Protein AF-X0PBY5-F1 (afdb_monomer_lite)

pLDDT: mean 85.37, std 14.76, range [33.47, 96.25]

Sequence (225 aa):
MKQALDDKRKEIRKKYAEPYQRFAAQIKDLEMTLDSSINPIDAGLKELEDQQRQLRLKHVQSLIAEMAPNYHVEPGEVEIDPTWLNKTTTKKKVTEGIADVMGYIKKQHDDLKTGISTITKYAQAYHIDPAGWIDQLKQGQDVNYLLQAIDNQVKLNKQKQQTLEAQAAEAQTHQIQQKDKTIDTNTGEVVSHSVSLKITATIPQMKLLRAFMDSNQIRYQRVGA

InterPro domains:
  IPR009785 Lactobacillus prophage Lj928, Orf309 [PF07083] (1-157)

Organism: NCBI:txid1423743

Foldseek 3Di:
DVVVVVVVVVVVVCVVCVVVVVVVVVVVVVVVVVCVVVVVVVVVVVVVLVVLLVVLVVVLLVLLVVCCVVLVHDSVQQDDDSVSSDPPDDPVNSNVVSVVSSNVVSVVVVVLVVLLVLQVVLCVVLVHDSPVLNVVVVVVDDSVVSSVVSVVVSVVVVVVVVVVVVVVVVVVVVDDDDPDDDDDDPDPDDPDDDDDDDDDDDPVVVVVVVVVCVVVVNDDDDDDD

Structure (mmCIF, N/CA/C/O backbone):
data_AF-X0PBY5-F1
#
_entry.id   AF-X0PBY5-F1
#
loop_
_atom_site.group_PDB
_atom_site.id
_atom_site.type_symbol
_atom_site.label_atom_id
_atom_site.label_alt_id
_atom_site.label_comp_id
_atom_site.label_asym_id
_atom_site.label_entity_id
_atom_site.label_seq_id
_atom_site.pdbx_PDB_ins_code
_atom_site.Cartn_x
_atom_site.Cartn_y
_atom_site.Cartn_z
_atom_site.occupancy
_atom_site.B_iso_or_equiv
_atom_site.auth_seq_id
_atom_site.auth_comp_id
_atom_site.auth_asym_id
_atom_site.auth_atom_id
_atom_site.pdbx_PDB_model_num
ATOM 1 N N . MET A 1 1 ? -0.666 16.399 -86.786 1.00 68.44 1 MET A N 1
ATOM 2 C CA . MET A 1 1 ? 0.480 17.264 -86.405 1.00 68.44 1 MET A CA 1
ATOM 3 C C . MET A 1 1 ? 0.516 17.592 -84.909 1.00 68.44 1 MET A C 1
ATOM 5 O O . MET A 1 1 ? 1.529 17.310 -84.288 1.00 68.44 1 MET A O 1
ATOM 9 N N . LYS A 1 2 ? -0.567 18.106 -84.295 1.00 78.75 2 LYS A N 1
ATOM 10 C CA . LYS A 1 2 ? -0.609 18.399 -82.841 1.00 78.75 2 LYS A CA 1
ATOM 11 C C . LYS A 1 2 ? -0.347 17.177 -81.944 1.00 78.75 2 LYS A C 1
ATOM 13 O O . LYS A 1 2 ? 0.403 17.288 -80.985 1.00 78.75 2 LYS A O 1
ATOM 18 N N . GLN A 1 3 ? -0.912 16.021 -82.291 1.00 85.06 3 GLN A N 1
ATOM 19 C CA . GLN A 1 3 ? -0.748 14.777 -81.530 1.00 85.06 3 GLN A CA 1
ATOM 20 C C . GLN A 1 3 ? 0.707 14.288 -81.506 1.00 85.06 3 GLN A C 1
ATOM 22 O O . GLN A 1 3 ? 1.259 14.089 -80.437 1.00 85.06 3 GLN A O 1
ATOM 27 N N . ALA A 1 4 ? 1.379 14.249 -82.660 1.00 83.62 4 ALA A N 1
ATOM 28 C CA . ALA A 1 4 ? 2.796 13.884 -82.742 1.00 83.62 4 ALA A CA 1
ATOM 29 C C . ALA A 1 4 ? 3.717 14.824 -81.935 1.00 83.62 4 ALA A C 1
ATOM 31 O O . ALA A 1 4 ? 4.731 14.390 -81.391 1.00 83.62 4 ALA A O 1
ATOM 32 N N . LEU A 1 5 ? 3.367 16.113 -81.840 1.00 80.94 5 LEU A N 1
ATOM 33 C CA . LEU A 1 5 ? 4.106 17.081 -81.025 1.00 80.94 5 LEU A CA 1
ATOM 34 C C . LEU A 1 5 ? 3.888 16.837 -79.521 1.00 80.94 5 LEU A C 1
ATOM 36 O O . LEU A 1 5 ? 4.831 16.928 -78.737 1.00 80.94 5 LEU A O 1
ATOM 40 N N . ASP A 1 6 ? 2.660 16.494 -79.125 1.00 84.69 6 ASP A N 1
ATOM 41 C CA . ASP A 1 6 ? 2.323 16.123 -77.748 1.00 84.69 6 ASP A CA 1
ATOM 42 C C . ASP A 1 6 ? 2.978 14.797 -77.328 1.00 84.69 6 ASP A C 1
ATOM 44 O O . ASP A 1 6 ? 3.523 14.696 -76.228 1.00 84.69 6 ASP A O 1
ATOM 48 N N . ASP A 1 7 ? 3.011 13.807 -78.219 1.00 88.19 7 ASP A N 1
ATOM 49 C CA . ASP A 1 7 ? 3.665 12.519 -77.980 1.00 88.19 7 ASP A CA 1
ATOM 50 C C . ASP A 1 7 ? 5.176 12.696 -77.799 1.00 88.19 7 ASP A C 1
ATOM 52 O O . ASP A 1 7 ? 5.752 12.177 -76.841 1.00 88.19 7 ASP A O 1
ATOM 56 N N . LYS A 1 8 ? 5.812 13.537 -78.625 1.00 85.06 8 LYS A N 1
ATOM 57 C CA . LYS A 1 8 ? 7.234 13.872 -78.475 1.00 85.06 8 LYS A CA 1
ATOM 58 C C . LYS A 1 8 ? 7.512 14.647 -77.184 1.00 85.06 8 LYS A C 1
ATOM 60 O O . LYS A 1 8 ? 8.502 14.374 -76.510 1.00 85.06 8 LYS A O 1
ATOM 65 N N . ARG A 1 9 ? 6.615 15.555 -76.773 1.00 86.88 9 ARG A N 1
ATOM 66 C CA . ARG A 1 9 ? 6.688 16.238 -75.467 1.00 86.88 9 ARG A CA 1
ATOM 67 C C . ARG A 1 9 ? 6.617 15.243 -74.303 1.00 86.88 9 ARG A C 1
ATOM 69 O O . ARG A 1 9 ? 7.396 15.365 -73.358 1.00 86.88 9 ARG A O 1
ATOM 76 N N . LYS A 1 10 ? 5.708 14.263 -74.356 1.00 88.00 10 LYS A N 1
ATOM 77 C CA . LYS A 1 10 ? 5.571 13.210 -73.332 1.00 88.00 10 LYS A CA 1
ATOM 78 C C . LYS A 1 10 ? 6.792 12.300 -73.283 1.00 88.00 10 LYS A C 1
ATOM 80 O O . LYS A 1 10 ? 7.272 12.003 -72.193 1.00 88.00 10 LYS A O 1
ATOM 85 N N . GLU A 1 11 ? 7.311 11.892 -74.438 1.00 88.31 11 GLU A N 1
ATOM 86 C CA . GLU A 1 11 ? 8.512 11.060 -74.538 1.00 88.31 11 GLU A CA 1
ATOM 87 C C . GLU A 1 11 ? 9.727 11.772 -73.931 1.00 88.31 11 GLU A C 1
ATOM 89 O O . GLU A 1 11 ? 10.426 11.206 -73.091 1.00 88.31 11 GLU A O 1
ATOM 94 N N . ILE A 1 12 ? 9.931 13.041 -74.292 1.00 83.44 12 ILE A N 1
ATOM 95 C CA . ILE A 1 12 ? 10.997 13.879 -73.740 1.00 83.44 12 ILE A CA 1
ATOM 96 C C . ILE A 1 12 ? 10.829 14.020 -72.221 1.00 83.44 12 ILE A C 1
ATOM 98 O O . ILE A 1 12 ? 11.772 13.773 -71.472 1.00 83.44 12 ILE A O 1
ATOM 102 N N . ARG A 1 13 ? 9.617 14.329 -71.738 1.00 87.88 13 ARG A N 1
ATOM 103 C CA . ARG A 1 13 ? 9.327 14.415 -70.297 1.00 87.88 13 ARG A CA 1
ATOM 104 C C . ARG A 1 13 ? 9.622 13.104 -69.566 1.00 87.88 13 ARG A C 1
ATOM 106 O O . ARG A 1 13 ? 10.173 13.143 -68.472 1.00 87.88 13 ARG A O 1
ATOM 113 N N . LYS A 1 14 ? 9.277 11.955 -70.154 1.00 88.50 14 LYS A N 1
ATOM 114 C CA . LYS A 1 14 ? 9.551 10.634 -69.576 1.00 88.50 14 LYS A CA 1
ATOM 115 C C . LYS A 1 14 ? 11.055 10.382 -69.468 1.00 88.50 14 LYS A C 1
ATOM 117 O O . LYS A 1 14 ? 11.509 9.987 -68.403 1.00 88.50 14 LYS A O 1
ATOM 122 N N . LYS A 1 15 ? 11.823 10.694 -70.518 1.00 85.62 15 LYS A N 1
ATOM 123 C CA . LYS A 1 15 ? 13.292 10.576 -70.513 1.00 85.62 15 LYS A CA 1
ATOM 124 C C . LYS A 1 15 ? 13.952 11.468 -69.460 1.00 85.62 15 LYS A C 1
ATOM 126 O O . LYS A 1 15 ? 14.922 11.047 -68.848 1.00 85.62 15 LYS A O 1
ATOM 131 N N . TYR A 1 16 ? 13.421 12.667 -69.214 1.00 82.50 16 TYR A N 1
ATOM 132 C CA . TYR A 1 16 ? 13.919 13.539 -68.141 1.00 82.50 16 TYR A CA 1
ATOM 133 C C . TYR A 1 16 ? 13.490 13.089 -66.736 1.00 82.50 16 TYR A C 1
ATOM 135 O O . TYR A 1 16 ? 14.236 13.287 -65.782 1.00 82.50 16 TYR A O 1
ATOM 143 N N . ALA A 1 17 ? 12.307 12.484 -66.589 1.00 89.44 17 ALA A N 1
ATOM 144 C CA . ALA A 1 17 ? 11.808 11.994 -65.302 1.00 89.44 17 ALA A CA 1
ATOM 145 C C . ALA A 1 17 ? 12.426 10.647 -64.886 1.00 89.44 17 ALA A C 1
ATOM 147 O O . ALA A 1 17 ? 12.518 10.356 -63.696 1.00 89.44 17 ALA A O 1
ATOM 148 N N . GLU A 1 18 ? 12.851 9.827 -65.845 1.00 91.81 18 GLU A N 1
ATOM 149 C CA . GLU A 1 18 ? 13.398 8.492 -65.602 1.00 91.81 18 GLU A CA 1
ATOM 150 C C . GLU A 1 18 ? 14.662 8.494 -64.712 1.00 91.81 18 GLU A C 1
ATOM 152 O O . GLU A 1 18 ? 14.688 7.715 -63.758 1.00 91.81 18 GLU A O 1
ATOM 157 N N . PRO A 1 19 ? 15.667 9.375 -64.905 1.00 91.12 19 PRO A N 1
ATOM 158 C CA . PRO A 1 19 ? 16.803 9.489 -63.989 1.00 91.12 19 PRO A CA 1
ATOM 159 C C . PRO A 1 19 ? 16.388 9.811 -62.550 1.00 91.12 19 PRO A C 1
ATOM 161 O O . PRO A 1 19 ? 16.904 9.206 -61.613 1.00 91.12 19 PRO A O 1
ATOM 164 N N . TYR A 1 20 ? 15.418 10.716 -62.373 1.00 91.50 20 TYR A N 1
ATOM 165 C CA . TYR A 1 20 ? 14.886 11.064 -61.054 1.00 91.50 20 TYR A CA 1
ATOM 166 C C . TYR A 1 20 ? 14.180 9.872 -60.401 1.00 91.50 20 TYR A C 1
ATOM 168 O O . TYR A 1 20 ? 14.438 9.566 -59.242 1.00 91.50 20 TYR A O 1
ATOM 176 N N . GLN A 1 21 ? 13.326 9.161 -61.145 1.00 92.94 21 GLN A N 1
ATOM 177 C CA . GLN A 1 21 ? 12.624 7.981 -60.633 1.00 92.94 21 GLN A CA 1
ATOM 178 C C . GLN A 1 21 ? 13.588 6.849 -60.264 1.00 92.94 21 GLN A C 1
ATOM 180 O O . GLN A 1 21 ? 13.397 6.206 -59.236 1.00 92.94 21 GLN A O 1
ATOM 185 N N . ARG A 1 22 ? 14.637 6.626 -61.067 1.00 92.94 22 ARG A N 1
ATOM 186 C CA . ARG A 1 22 ? 15.689 5.646 -60.761 1.00 92.94 22 ARG A CA 1
ATOM 187 C C . ARG A 1 22 ? 16.435 6.010 -59.482 1.00 92.94 22 ARG A C 1
ATOM 189 O O . ARG A 1 22 ? 16.604 5.149 -58.628 1.00 92.94 22 ARG A O 1
ATOM 196 N N . PHE A 1 23 ? 16.826 7.272 -59.329 1.00 92.25 23 PHE A N 1
ATOM 197 C CA . PHE A 1 23 ? 17.483 7.744 -58.113 1.00 92.25 23 PHE A CA 1
ATOM 198 C C . PHE A 1 23 ? 16.569 7.619 -56.886 1.00 92.25 23 PHE A C 1
ATOM 200 O O . PHE A 1 23 ? 16.982 7.074 -55.869 1.00 92.25 23 PHE A O 1
ATOM 207 N N . ALA A 1 24 ? 15.303 8.032 -56.992 1.00 92.38 24 ALA A N 1
ATOM 208 C CA . ALA A 1 24 ? 14.327 7.888 -55.913 1.00 92.38 24 ALA A CA 1
ATOM 209 C C . ALA A 1 24 ? 14.116 6.417 -55.510 1.00 92.38 24 ALA A C 1
ATOM 211 O O . ALA A 1 24 ? 14.023 6.112 -54.324 1.00 92.38 24 ALA A O 1
ATOM 212 N N . ALA A 1 25 ? 14.085 5.497 -56.480 1.00 94.81 25 ALA A N 1
ATOM 213 C CA . ALA A 1 25 ? 14.000 4.065 -56.209 1.00 94.81 25 ALA A CA 1
ATOM 214 C C . ALA A 1 25 ? 15.259 3.530 -55.505 1.00 94.81 25 ALA A C 1
ATOM 216 O O . ALA A 1 25 ? 15.129 2.753 -54.567 1.00 94.81 25 ALA A O 1
ATOM 217 N N . GLN A 1 26 ? 16.454 3.974 -55.911 1.00 93.88 26 GLN A N 1
ATOM 218 C CA . GLN A 1 26 ? 17.712 3.607 -55.251 1.00 93.88 26 GLN A CA 1
ATOM 219 C C . GLN A 1 26 ? 17.776 4.115 -53.808 1.00 93.88 26 GLN A C 1
ATOM 221 O O . GLN A 1 26 ? 18.174 3.368 -52.923 1.00 93.88 26 GLN A O 1
ATOM 226 N N . ILE A 1 27 ? 17.353 5.357 -53.553 1.00 94.81 27 ILE A N 1
ATOM 227 C CA . ILE A 1 27 ? 17.279 5.899 -52.190 1.00 94.81 27 ILE A CA 1
ATOM 228 C C . ILE A 1 27 ? 16.301 5.086 -51.342 1.00 94.81 27 ILE A C 1
ATOM 230 O O . ILE A 1 27 ? 16.655 4.684 -50.241 1.00 94.81 27 ILE A O 1
ATOM 234 N N . LYS A 1 28 ? 15.118 4.763 -51.875 1.00 94.69 28 LYS A N 1
ATOM 235 C CA . LYS A 1 28 ? 14.135 3.942 -51.162 1.00 94.69 28 LYS A CA 1
ATOM 236 C C . LYS A 1 28 ? 14.658 2.537 -50.841 1.00 94.69 28 LYS A C 1
ATOM 238 O O . LYS A 1 28 ? 14.392 2.018 -49.765 1.00 94.69 28 LYS A O 1
ATOM 243 N N . ASP A 1 29 ? 15.387 1.914 -51.761 1.00 94.69 29 ASP A N 1
ATOM 244 C CA . ASP A 1 29 ? 15.998 0.596 -51.541 1.00 94.69 29 ASP A CA 1
ATOM 245 C C . ASP A 1 29 ? 17.089 0.646 -50.455 1.00 94.69 29 ASP A C 1
ATOM 247 O O . ASP A 1 29 ? 17.161 -0.227 -49.586 1.00 94.69 29 ASP A O 1
ATOM 251 N N . LEU A 1 30 ? 17.883 1.723 -50.437 1.00 93.00 30 LEU A N 1
ATOM 252 C CA . LEU A 1 30 ? 18.854 1.987 -49.374 1.00 93.00 30 LEU A CA 1
ATOM 253 C C . LEU A 1 30 ? 18.173 2.228 -48.019 1.00 93.00 30 LEU A C 1
ATOM 255 O O . LEU A 1 30 ? 18.623 1.669 -47.021 1.00 93.00 30 LEU A O 1
ATOM 259 N N . GLU A 1 31 ? 17.081 2.998 -47.976 1.00 93.19 31 GLU A N 1
ATOM 260 C CA . GLU A 1 31 ? 16.261 3.199 -46.770 1.00 93.19 31 GLU A CA 1
ATOM 261 C C . GLU A 1 31 ? 15.708 1.864 -46.254 1.00 93.19 31 GLU A C 1
ATOM 263 O O . GLU A 1 31 ? 15.884 1.536 -45.085 1.00 93.19 31 GLU A O 1
ATOM 268 N N . MET A 1 32 ? 15.134 1.035 -47.132 1.00 94.69 32 MET A N 1
ATOM 269 C CA . MET A 1 32 ? 14.621 -0.288 -46.758 1.00 94.69 32 MET A CA 1
ATOM 270 C C . MET A 1 32 ? 15.721 -1.216 -46.232 1.00 94.69 32 MET A C 1
ATOM 272 O O . MET A 1 32 ? 15.507 -1.958 -45.272 1.00 94.69 32 MET A O 1
ATOM 276 N N . THR A 1 33 ? 16.908 -1.176 -46.840 1.00 93.12 33 THR A N 1
ATOM 277 C CA . THR A 1 33 ? 18.066 -1.949 -46.376 1.00 93.12 33 THR A CA 1
ATOM 278 C C . THR A 1 33 ? 18.510 -1.483 -44.988 1.00 93.12 33 THR A C 1
ATOM 280 O O . THR A 1 33 ? 18.776 -2.313 -44.112 1.00 93.12 33 THR A O 1
ATOM 283 N N . LEU A 1 34 ? 18.533 -0.168 -44.757 1.00 91.19 34 LEU A N 1
ATOM 284 C CA . LEU A 1 34 ? 18.854 0.419 -43.461 1.00 91.19 34 LEU A CA 1
ATOM 285 C C . LEU A 1 34 ? 17.830 0.000 -42.395 1.00 91.19 34 LEU A C 1
ATOM 287 O O . LEU A 1 34 ? 18.219 -0.530 -41.355 1.00 91.19 34 LEU A O 1
ATOM 291 N N . ASP A 1 35 ? 16.537 0.130 -42.686 1.00 92.69 35 ASP A N 1
ATOM 292 C CA . ASP A 1 35 ? 15.448 -0.262 -41.785 1.00 92.69 35 ASP A CA 1
ATOM 293 C C . ASP A 1 35 ? 15.487 -1.758 -41.454 1.00 92.69 35 ASP A C 1
ATOM 295 O O . ASP A 1 35 ? 15.271 -2.156 -40.307 1.00 92.69 35 ASP A O 1
ATOM 299 N N . SER A 1 36 ? 15.808 -2.610 -42.434 1.00 91.19 36 SER A N 1
ATOM 300 C CA . SER A 1 36 ? 15.939 -4.058 -42.215 1.00 91.19 36 SER A CA 1
ATOM 301 C C . SER A 1 36 ? 17.064 -4.421 -41.241 1.00 91.19 36 SER A C 1
ATOM 303 O O . SER A 1 36 ? 17.007 -5.472 -40.605 1.00 91.19 36 SER A O 1
ATOM 305 N N . SER A 1 37 ? 18.059 -3.541 -41.096 1.00 89.19 37 SER A N 1
ATOM 306 C CA . SER A 1 37 ? 19.183 -3.713 -40.175 1.00 89.19 37 SER A CA 1
ATOM 307 C C . SER A 1 37 ? 18.922 -3.056 -38.816 1.00 89.19 37 SER A C 1
ATOM 309 O O . SER A 1 37 ? 19.277 -3.632 -37.792 1.00 89.19 37 SER A O 1
ATOM 311 N N . ILE A 1 38 ? 18.287 -1.878 -38.788 1.00 92.81 38 ILE A N 1
ATOM 312 C CA . ILE A 1 38 ? 17.998 -1.129 -37.553 1.00 92.81 38 ILE A CA 1
ATOM 313 C C . ILE A 1 38 ? 16.883 -1.797 -36.745 1.00 92.81 38 ILE A C 1
ATOM 315 O O . ILE A 1 38 ? 17.050 -2.028 -35.549 1.00 92.81 38 ILE A O 1
ATOM 319 N N . ASN A 1 39 ? 15.771 -2.167 -37.387 1.00 93.44 39 ASN A N 1
ATOM 320 C CA . ASN A 1 39 ? 14.588 -2.658 -36.674 1.00 93.44 39 ASN A CA 1
ATOM 321 C C . ASN A 1 39 ? 14.867 -3.898 -35.796 1.00 93.44 39 ASN A C 1
ATOM 323 O O . ASN A 1 39 ? 14.407 -3.923 -34.652 1.00 93.44 39 ASN A O 1
ATOM 327 N N . PRO A 1 40 ? 15.630 -4.918 -36.251 1.00 93.62 40 PRO A N 1
ATOM 328 C CA . PRO A 1 40 ? 15.986 -6.050 -3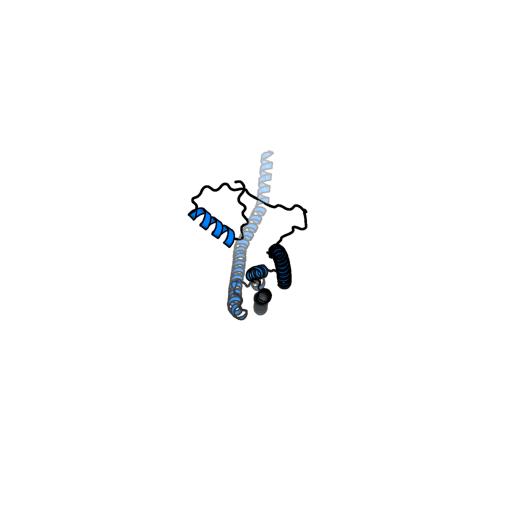5.396 1.00 93.62 40 PRO A CA 1
ATOM 329 C C . PRO A 1 40 ? 16.893 -5.667 -34.221 1.00 93.62 40 PRO A C 1
ATOM 331 O O . PRO A 1 40 ? 16.780 -6.266 -33.153 1.00 93.62 40 PRO A O 1
ATOM 334 N N . ILE A 1 41 ? 17.780 -4.680 -34.398 1.00 92.94 41 ILE A N 1
ATOM 335 C CA . ILE A 1 41 ? 18.675 -4.198 -33.335 1.00 92.94 41 ILE A CA 1
ATOM 336 C C . ILE A 1 41 ? 17.859 -3.500 -32.248 1.00 92.94 41 ILE A C 1
ATOM 338 O O . ILE A 1 41 ? 18.023 -3.818 -31.072 1.00 92.94 41 ILE A O 1
ATOM 342 N N . ASP A 1 42 ? 16.945 -2.610 -32.634 1.00 92.12 42 ASP A N 1
ATOM 343 C CA . ASP A 1 42 ? 16.069 -1.909 -31.692 1.00 92.12 42 ASP A CA 1
ATOM 344 C C . ASP A 1 42 ? 15.150 -2.885 -30.947 1.00 92.12 42 ASP A C 1
ATOM 346 O O . ASP A 1 42 ? 14.985 -2.794 -29.727 1.00 92.12 42 ASP A O 1
ATOM 350 N N . ALA A 1 43 ? 14.592 -3.869 -31.661 1.00 93.81 43 ALA A N 1
ATOM 351 C CA . ALA A 1 43 ? 13.786 -4.925 -31.056 1.00 93.81 43 ALA A CA 1
ATOM 352 C C . ALA A 1 43 ? 14.600 -5.761 -30.053 1.00 93.81 43 ALA A C 1
ATOM 354 O O . ALA A 1 43 ? 14.143 -5.986 -28.931 1.00 93.81 43 ALA A O 1
ATOM 355 N N . GLY A 1 44 ? 15.818 -6.166 -30.424 1.00 93.00 44 GLY A N 1
ATOM 356 C CA . GLY A 1 44 ? 16.715 -6.918 -29.547 1.00 93.00 44 GLY A CA 1
ATOM 357 C C . GLY A 1 44 ? 17.163 -6.119 -28.322 1.00 93.00 44 GLY A C 1
ATOM 358 O O . GLY A 1 44 ? 17.239 -6.667 -27.222 1.00 93.00 44 GLY A O 1
ATOM 359 N N . LEU A 1 45 ? 17.408 -4.812 -28.474 1.00 93.75 45 LEU A N 1
ATOM 360 C CA . LEU A 1 45 ? 17.742 -3.932 -27.354 1.00 93.75 45 LEU A CA 1
ATOM 361 C C . LEU A 1 45 ? 16.581 -3.850 -26.359 1.00 93.75 45 LEU A C 1
ATOM 363 O O . LEU A 1 45 ? 16.797 -4.004 -25.157 1.00 93.75 45 LEU A O 1
ATOM 367 N N . LYS A 1 46 ? 15.354 -3.679 -26.857 1.00 93.38 46 LYS A N 1
ATOM 368 C CA . LYS A 1 46 ? 14.152 -3.643 -26.021 1.00 93.38 46 LYS A CA 1
ATOM 369 C C . LYS A 1 46 ? 13.928 -4.962 -25.280 1.00 93.38 46 LYS A C 1
ATOM 371 O O . LYS A 1 46 ? 13.662 -4.950 -24.081 1.00 93.38 46 LYS A O 1
ATOM 376 N N . GLU A 1 47 ? 14.088 -6.096 -25.961 1.00 94.94 47 GLU A N 1
ATOM 377 C CA . GLU A 1 47 ? 13.975 -7.413 -25.327 1.00 94.94 47 GLU A CA 1
ATOM 378 C C . GLU A 1 47 ? 15.013 -7.590 -24.210 1.00 94.94 47 GLU A C 1
ATOM 380 O O . GLU A 1 47 ? 14.690 -8.055 -23.116 1.00 94.94 47 GLU A O 1
ATOM 385 N N . LEU A 1 48 ? 16.255 -7.167 -24.446 1.00 93.81 48 LEU A N 1
ATOM 386 C CA . LEU A 1 48 ? 17.320 -7.232 -23.451 1.00 93.81 48 LEU A CA 1
ATOM 387 C C . LEU A 1 48 ? 17.046 -6.318 -22.246 1.00 93.81 48 LEU A C 1
ATOM 389 O O . LEU A 1 48 ? 17.307 -6.707 -21.103 1.00 93.81 48 LEU A O 1
ATOM 393 N N . GLU A 1 49 ? 16.500 -5.123 -22.468 1.00 91.38 49 GLU A N 1
ATOM 394 C CA . GLU A 1 49 ? 16.059 -4.230 -21.392 1.00 91.38 49 GLU A CA 1
ATOM 395 C C . GLU A 1 49 ? 14.938 -4.855 -20.552 1.00 91.38 49 GLU A C 1
ATOM 397 O O . GLU A 1 49 ? 15.005 -4.827 -19.316 1.00 91.38 49 GLU A O 1
ATOM 402 N N . ASP A 1 50 ? 13.957 -5.484 -21.200 1.00 91.81 50 ASP A N 1
ATOM 403 C CA . ASP A 1 50 ? 12.859 -6.184 -20.533 1.00 91.81 50 ASP A CA 1
ATOM 404 C C . ASP A 1 50 ? 13.365 -7.392 -19.731 1.00 91.81 50 ASP A C 1
ATOM 406 O O . ASP A 1 50 ? 13.003 -7.556 -18.560 1.00 91.81 50 ASP A O 1
ATOM 410 N N . GLN A 1 51 ? 14.274 -8.194 -20.291 1.00 93.62 51 GLN A N 1
ATOM 411 C CA . GLN A 1 51 ? 14.919 -9.303 -19.580 1.00 93.62 51 GLN A CA 1
ATOM 412 C C . GLN A 1 51 ? 15.687 -8.810 -18.345 1.00 93.62 51 GLN A C 1
ATOM 414 O O . GLN A 1 51 ? 15.545 -9.368 -17.253 1.00 93.62 51 GLN A O 1
ATOM 419 N N . GLN A 1 52 ? 16.463 -7.728 -18.466 1.00 92.62 52 GLN A N 1
ATOM 420 C CA . GLN A 1 52 ? 17.163 -7.130 -17.324 1.00 92.62 52 GLN A CA 1
ATOM 421 C C . GLN A 1 52 ? 16.194 -6.627 -16.251 1.00 92.62 52 GLN A C 1
ATOM 423 O O . GLN A 1 52 ? 16.458 -6.780 -15.055 1.00 92.62 52 GLN A O 1
ATOM 428 N N . ARG A 1 53 ? 15.068 -6.033 -16.658 1.00 93.12 53 ARG A N 1
ATOM 429 C CA . ARG A 1 53 ? 14.024 -5.576 -15.738 1.00 93.12 53 ARG A CA 1
ATOM 430 C C . ARG A 1 53 ? 13.384 -6.747 -14.992 1.00 93.12 53 ARG A C 1
ATOM 432 O O . ARG A 1 53 ? 13.211 -6.661 -13.778 1.00 93.12 53 ARG A O 1
ATOM 439 N N . GLN A 1 54 ? 13.105 -7.854 -15.678 1.00 94.12 54 GLN A N 1
ATOM 440 C CA . GLN A 1 54 ? 12.585 -9.078 -15.060 1.00 94.12 54 GLN A CA 1
ATOM 441 C C . GLN A 1 54 ? 13.585 -9.709 -14.082 1.00 94.12 54 GLN A C 1
ATOM 443 O O . GLN A 1 54 ? 13.195 -10.156 -13.005 1.00 94.12 54 GLN A O 1
ATOM 448 N N . LEU A 1 55 ? 14.880 -9.718 -14.411 1.00 93.62 55 LEU A N 1
ATOM 449 C CA . LEU A 1 55 ? 15.922 -10.187 -13.491 1.00 93.62 55 LEU A CA 1
ATOM 450 C C . LEU A 1 55 ? 15.996 -9.319 -12.229 1.00 93.62 55 LEU A C 1
ATOM 452 O O . LEU A 1 55 ? 16.080 -9.854 -11.123 1.00 93.62 55 LEU A O 1
ATOM 456 N N . ARG A 1 56 ? 15.910 -7.988 -12.372 1.00 92.88 56 ARG A N 1
ATOM 457 C CA . ARG A 1 56 ? 15.833 -7.072 -11.223 1.00 92.88 56 ARG A CA 1
ATOM 458 C C . ARG A 1 56 ? 14.581 -7.316 -10.385 1.00 92.88 56 ARG A C 1
ATOM 460 O O . ARG A 1 56 ? 14.689 -7.337 -9.165 1.00 92.88 56 ARG A O 1
ATOM 467 N N . LEU A 1 57 ? 13.436 -7.577 -11.015 1.00 94.25 57 LEU A N 1
ATOM 468 C CA . LEU A 1 57 ? 12.196 -7.907 -10.309 1.00 94.25 57 LEU A CA 1
ATOM 469 C C . LEU A 1 57 ? 12.353 -9.172 -9.462 1.00 94.25 57 LEU A C 1
ATOM 471 O O . LEU A 1 57 ? 12.039 -9.149 -8.276 1.00 94.25 57 LEU A O 1
ATOM 475 N N . LYS A 1 58 ? 12.909 -10.245 -10.036 1.00 94.44 58 LYS A N 1
ATOM 476 C CA . LYS A 1 58 ? 13.192 -11.483 -9.294 1.00 94.44 58 LYS A CA 1
ATOM 477 C C . LYS A 1 58 ? 14.139 -11.239 -8.119 1.00 94.44 58 LYS A C 1
ATOM 479 O O . LYS A 1 58 ? 13.931 -11.783 -7.040 1.00 94.44 58 LYS A O 1
ATOM 484 N N . HIS A 1 59 ? 15.164 -10.408 -8.312 1.00 93.00 59 HIS A N 1
ATOM 485 C CA . HIS A 1 59 ? 16.090 -10.054 -7.239 1.00 93.00 59 HIS A CA 1
ATOM 486 C C . HIS A 1 59 ? 15.399 -9.281 -6.108 1.00 93.00 59 HIS A C 1
ATOM 488 O O . HIS A 1 59 ? 15.596 -9.616 -4.944 1.00 93.00 59 HIS A O 1
ATOM 494 N N . VAL A 1 60 ? 14.558 -8.299 -6.444 1.00 94.06 60 VAL A N 1
ATOM 495 C CA . VAL A 1 60 ? 13.753 -7.542 -5.473 1.00 94.06 60 VAL A CA 1
ATOM 496 C C . VAL A 1 60 ? 12.825 -8.473 -4.697 1.00 94.06 60 VAL A C 1
ATOM 498 O O . VAL A 1 60 ? 12.822 -8.434 -3.474 1.00 94.06 60 VAL A O 1
ATOM 501 N N . GLN A 1 61 ? 12.095 -9.354 -5.384 1.00 94.44 61 GLN A N 1
ATOM 502 C CA . GLN A 1 61 ? 11.204 -10.329 -4.746 1.00 94.44 61 GLN A CA 1
ATOM 503 C C . GLN A 1 61 ? 11.957 -11.266 -3.796 1.00 94.44 61 GLN A C 1
ATOM 505 O O . GLN A 1 61 ? 11.491 -11.523 -2.690 1.00 94.44 61 GLN A O 1
ATOM 510 N N . SER A 1 62 ? 13.139 -11.740 -4.197 1.00 93.88 62 SER A N 1
ATOM 511 C CA . SER A 1 62 ? 13.993 -12.559 -3.333 1.00 93.88 62 SER A CA 1
ATOM 512 C C . SER A 1 62 ? 14.447 -11.797 -2.090 1.00 93.88 62 SER A C 1
ATOM 514 O O . SER A 1 62 ? 14.456 -12.362 -1.003 1.00 93.88 62 SER A O 1
ATOM 516 N N . LEU A 1 63 ? 14.815 -10.523 -2.242 1.00 93.25 63 LEU A N 1
ATOM 517 C CA . LEU A 1 63 ? 15.268 -9.685 -1.135 1.00 93.25 63 LEU A CA 1
ATOM 518 C C . LEU A 1 63 ? 14.118 -9.366 -0.170 1.00 93.25 63 LEU A C 1
ATOM 520 O O . LEU A 1 63 ? 14.302 -9.409 1.043 1.00 93.25 63 LEU A O 1
ATOM 524 N N . ILE A 1 64 ? 12.913 -9.135 -0.699 1.00 93.88 64 ILE A N 1
ATOM 525 C CA . ILE A 1 64 ? 11.689 -9.014 0.101 1.00 93.88 64 ILE A CA 1
ATOM 526 C C . ILE A 1 64 ? 11.447 -10.307 0.888 1.00 93.88 64 ILE A C 1
ATOM 528 O O . ILE A 1 64 ? 11.231 -10.249 2.092 1.00 93.88 64 ILE A O 1
ATOM 532 N N . ALA A 1 65 ? 11.526 -11.474 0.246 1.00 93.62 65 ALA A N 1
ATOM 533 C CA . ALA A 1 65 ? 11.317 -12.756 0.919 1.00 93.62 65 ALA A CA 1
ATOM 534 C C . ALA A 1 65 ? 12.358 -13.036 2.019 1.00 93.62 65 ALA A C 1
ATOM 536 O O . ALA A 1 65 ? 12.018 -13.604 3.053 1.00 93.62 65 ALA A O 1
ATOM 537 N N . GLU A 1 66 ? 13.609 -12.618 1.820 1.00 93.06 66 GLU A N 1
ATOM 538 C CA . GLU A 1 66 ? 14.682 -12.752 2.812 1.00 93.06 66 GLU A CA 1
ATOM 539 C C . GLU A 1 66 ? 14.482 -11.816 4.014 1.00 93.06 66 GLU A C 1
ATOM 541 O O . GLU A 1 66 ? 14.715 -12.206 5.158 1.00 93.06 66 GLU A O 1
ATOM 546 N N . MET A 1 67 ? 14.036 -10.581 3.771 1.00 91.44 67 MET A N 1
ATOM 547 C CA . MET A 1 67 ? 13.871 -9.574 4.822 1.00 91.44 67 MET A CA 1
ATOM 548 C C . MET A 1 67 ? 12.539 -9.683 5.570 1.00 91.44 67 MET A C 1
ATOM 550 O O . MET A 1 67 ? 12.499 -9.384 6.763 1.00 91.44 67 MET A O 1
ATOM 554 N N . ALA A 1 68 ? 11.470 -10.127 4.910 1.00 90.94 68 ALA A N 1
ATOM 555 C CA . ALA A 1 68 ? 10.110 -10.217 5.446 1.00 90.94 68 ALA A CA 1
ATOM 556 C C . ALA A 1 68 ? 10.017 -10.857 6.853 1.00 90.94 68 ALA A C 1
ATOM 558 O O . ALA A 1 68 ? 9.423 -10.235 7.744 1.00 90.94 68 ALA A O 1
ATOM 559 N N . PRO A 1 69 ? 10.673 -12.006 7.135 1.00 90.25 69 PRO A N 1
ATOM 560 C CA . PRO A 1 69 ? 10.650 -12.619 8.465 1.00 90.25 69 PRO A CA 1
ATOM 561 C C . PRO A 1 69 ? 11.191 -11.713 9.577 1.00 90.25 69 PRO A C 1
ATOM 563 O O . PRO A 1 69 ? 10.664 -11.720 10.687 1.00 90.25 69 PRO A O 1
ATOM 566 N N . ASN A 1 70 ? 12.200 -10.883 9.290 1.00 90.94 70 ASN A N 1
ATOM 567 C CA . ASN A 1 70 ? 12.787 -9.978 10.285 1.00 90.94 70 ASN A CA 1
ATOM 568 C C . ASN A 1 70 ? 11.807 -8.871 10.701 1.00 90.94 70 ASN A C 1
ATOM 570 O O . ASN A 1 70 ? 11.833 -8.391 11.839 1.00 90.94 70 ASN A O 1
ATOM 574 N N . TYR A 1 71 ? 10.921 -8.475 9.788 1.00 88.25 71 TYR A N 1
ATOM 575 C CA . TYR A 1 71 ? 9.914 -7.445 10.027 1.00 88.25 71 TYR A CA 1
ATOM 576 C C . TYR A 1 71 ? 8.571 -8.012 10.492 1.00 88.25 71 TYR A C 1
ATOM 578 O O . TYR A 1 71 ? 7.745 -7.230 10.951 1.00 88.25 71 TYR A O 1
ATOM 586 N N . HIS A 1 72 ? 8.387 -9.339 10.484 1.00 89.81 72 HIS A N 1
ATOM 587 C CA . HIS A 1 72 ? 7.099 -10.001 10.750 1.00 89.81 72 HIS A CA 1
ATOM 588 C C . HIS A 1 72 ? 5.999 -9.517 9.787 1.00 89.81 72 HIS A C 1
ATOM 590 O O . HIS A 1 72 ? 4.857 -9.291 10.186 1.00 89.81 72 HIS A O 1
ATOM 596 N N . VAL A 1 73 ? 6.385 -9.312 8.527 1.00 90.06 73 VAL A N 1
ATOM 597 C CA . VAL A 1 73 ? 5.529 -8.851 7.428 1.00 90.06 73 VAL A CA 1
ATOM 598 C C . VAL A 1 73 ? 5.496 -9.946 6.372 1.00 90.06 73 VAL A C 1
ATOM 600 O O . VAL A 1 73 ? 6.519 -10.584 6.126 1.00 90.06 73 VAL A O 1
ATOM 603 N N . GLU A 1 74 ? 4.348 -10.171 5.740 1.00 90.19 74 GLU A N 1
ATOM 604 C CA . GLU A 1 74 ? 4.252 -11.143 4.652 1.00 90.19 74 GLU A CA 1
ATOM 605 C C . GLU A 1 74 ? 4.879 -10.573 3.366 1.00 90.19 74 GLU A C 1
ATOM 607 O O . GLU A 1 74 ? 4.604 -9.425 3.007 1.00 90.19 74 GLU A O 1
ATOM 612 N N . PRO A 1 75 ? 5.677 -11.346 2.601 1.00 87.19 75 PRO A N 1
ATOM 613 C CA . PRO A 1 75 ? 6.293 -10.855 1.364 1.00 87.19 75 PRO A CA 1
ATOM 614 C C . PRO A 1 75 ? 5.293 -10.274 0.353 1.00 87.19 75 PRO A C 1
ATOM 616 O O . PRO A 1 75 ? 5.646 -9.389 -0.421 1.00 87.19 75 PRO A O 1
ATOM 619 N N . GLY A 1 76 ? 4.055 -10.780 0.352 1.00 88.56 76 GLY A N 1
ATOM 620 C CA . GLY A 1 76 ? 2.984 -10.328 -0.539 1.00 88.56 76 GLY A CA 1
ATOM 621 C C . GLY A 1 76 ? 2.344 -8.992 -0.152 1.00 88.56 76 GLY A C 1
ATOM 622 O O . GLY A 1 76 ? 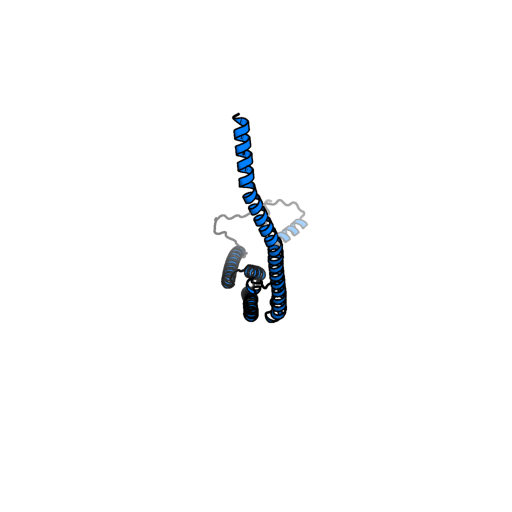1.654 -8.408 -0.979 1.00 88.56 76 GLY A O 1
ATOM 623 N N . GLU A 1 77 ? 2.570 -8.498 1.067 1.00 89.06 77 GLU A N 1
ATOM 624 C CA . GLU A 1 77 ? 2.073 -7.188 1.518 1.00 89.06 77 GLU A CA 1
ATOM 625 C C . GLU A 1 77 ? 2.971 -6.036 1.047 1.00 89.06 77 GLU A C 1
ATOM 627 O O . GLU A 1 77 ? 2.554 -4.879 1.035 1.00 89.06 77 GLU A O 1
ATOM 632 N N . VAL A 1 78 ? 4.209 -6.341 0.646 1.00 91.81 78 VAL A N 1
ATOM 633 C CA . VAL A 1 78 ? 5.187 -5.344 0.213 1.00 91.81 78 VAL A CA 1
ATOM 634 C C . VAL A 1 78 ? 4.952 -4.985 -1.253 1.00 91.81 78 VAL A C 1
ATOM 636 O O . VAL A 1 78 ? 5.237 -5.767 -2.162 1.00 91.81 78 VAL A O 1
ATOM 639 N N . GLU A 1 79 ? 4.475 -3.766 -1.493 1.00 91.75 79 GLU A N 1
ATOM 640 C CA . GLU A 1 79 ? 4.345 -3.223 -2.843 1.00 91.75 79 GLU A CA 1
ATOM 641 C C . GLU A 1 79 ? 5.726 -2.933 -3.455 1.00 91.75 79 GLU A C 1
ATOM 643 O O . GLU A 1 79 ? 6.588 -2.299 -2.842 1.00 91.75 79 GLU A O 1
ATOM 648 N N . ILE A 1 80 ? 5.946 -3.409 -4.685 1.00 92.38 80 ILE A N 1
ATOM 649 C CA . ILE A 1 80 ? 7.207 -3.213 -5.406 1.00 92.38 80 ILE A CA 1
ATOM 650 C C . ILE A 1 80 ? 7.155 -1.894 -6.175 1.00 92.38 80 ILE A C 1
ATOM 652 O O . ILE A 1 80 ? 6.457 -1.789 -7.185 1.00 92.38 80 ILE A O 1
ATOM 656 N N . ASP A 1 81 ? 7.966 -0.922 -5.761 1.00 92.75 81 ASP A N 1
ATOM 657 C CA . ASP A 1 81 ? 8.125 0.333 -6.494 1.00 92.75 81 ASP A CA 1
ATOM 658 C C . ASP A 1 81 ? 8.809 0.071 -7.860 1.00 92.75 81 ASP A C 1
ATOM 660 O O . ASP A 1 81 ? 9.930 -0.460 -7.914 1.00 92.75 81 ASP A O 1
ATOM 664 N N . PRO A 1 82 ? 8.192 0.467 -8.993 1.00 92.06 82 PRO A N 1
ATOM 665 C CA . PRO A 1 82 ? 8.785 0.333 -10.322 1.00 92.06 82 PRO A CA 1
ATOM 666 C C . PRO A 1 82 ? 10.178 0.961 -10.452 1.00 92.06 82 PRO A C 1
ATOM 668 O O . PRO A 1 82 ? 10.988 0.489 -11.254 1.00 92.06 82 PRO A O 1
ATOM 671 N N . THR A 1 83 ? 10.486 2.000 -9.668 1.00 92.94 83 THR A N 1
ATOM 672 C CA . THR A 1 83 ? 11.791 2.669 -9.681 1.00 92.94 83 THR A CA 1
ATOM 673 C C . THR A 1 83 ? 12.923 1.767 -9.194 1.00 92.94 83 THR A C 1
ATOM 675 O O . THR A 1 83 ? 14.072 1.956 -9.606 1.00 92.94 83 THR A O 1
ATOM 678 N N . TRP A 1 84 ? 12.632 0.735 -8.397 1.00 93.81 84 TRP A N 1
ATOM 679 C CA . TRP A 1 84 ? 13.616 -0.265 -7.970 1.00 93.81 84 TRP A CA 1
ATOM 680 C C . TRP A 1 84 ? 14.082 -1.158 -9.123 1.00 93.81 84 TRP A C 1
ATOM 682 O O . TRP A 1 84 ? 15.165 -1.741 -9.072 1.00 93.81 84 TRP A O 1
ATOM 692 N N . LEU A 1 85 ? 13.299 -1.221 -10.204 1.00 92.88 85 LEU A N 1
ATOM 693 C CA . LEU A 1 85 ? 13.604 -2.000 -11.403 1.00 92.88 85 LEU A CA 1
ATOM 694 C C . LEU A 1 85 ? 14.404 -1.204 -12.445 1.00 92.88 85 LEU A C 1
ATOM 696 O O . LEU A 1 85 ? 14.738 -1.747 -13.504 1.00 92.88 85 LEU A O 1
ATOM 700 N N . ASN A 1 86 ? 14.729 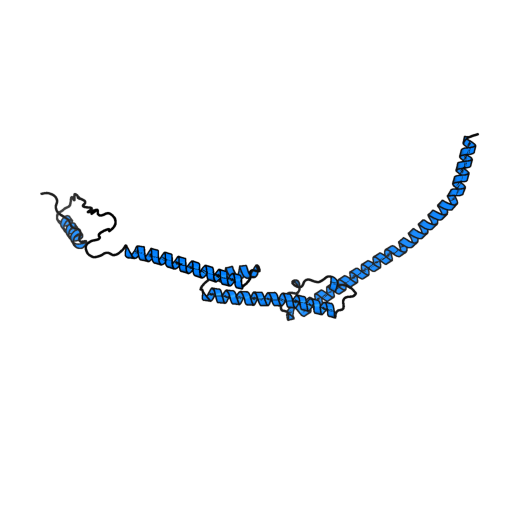0.061 -12.165 1.00 91.00 86 ASN A N 1
ATOM 701 C CA . ASN A 1 86 ? 15.506 0.908 -13.064 1.00 91.00 86 ASN A CA 1
ATOM 702 C C . ASN A 1 86 ? 16.995 0.554 -13.021 1.00 91.00 86 ASN A C 1
ATOM 704 O O . ASN A 1 86 ? 17.562 0.256 -11.973 1.00 91.00 86 ASN A O 1
ATOM 708 N N . LYS A 1 87 ? 17.665 0.660 -14.174 1.00 87.44 87 LYS A N 1
ATOM 709 C CA . LYS A 1 87 ? 19.110 0.395 -14.305 1.00 87.44 87 LYS A CA 1
ATOM 710 C C . LYS A 1 87 ? 19.979 1.320 -13.449 1.00 87.44 87 LYS A C 1
ATOM 712 O O . LYS A 1 87 ? 21.068 0.930 -13.044 1.00 87.44 87 LYS A O 1
ATOM 717 N N . THR A 1 88 ? 19.508 2.536 -13.197 1.00 90.00 88 THR A N 1
ATOM 718 C CA . THR A 1 88 ? 20.222 3.564 -12.433 1.00 90.00 88 THR A CA 1
ATOM 719 C C . THR A 1 88 ? 20.062 3.411 -10.922 1.00 90.00 88 THR A C 1
ATOM 721 O O . THR A 1 88 ? 20.812 4.030 -10.169 1.00 90.00 88 THR A O 1
ATOM 724 N N . THR A 1 89 ? 19.113 2.594 -10.457 1.00 90.25 89 THR A N 1
ATOM 725 C CA . THR A 1 89 ? 18.859 2.419 -9.027 1.00 90.25 89 THR A CA 1
ATOM 726 C C . THR A 1 89 ? 19.881 1.457 -8.432 1.00 90.25 89 THR A C 1
ATOM 728 O O . THR A 1 89 ? 20.072 0.335 -8.899 1.00 90.25 89 THR A O 1
ATOM 731 N N . THR A 1 90 ? 20.572 1.908 -7.388 1.00 92.19 90 THR A N 1
ATOM 732 C CA . THR A 1 90 ? 21.598 1.113 -6.710 1.00 92.19 90 THR A CA 1
ATOM 733 C C . THR A 1 90 ? 20.954 0.066 -5.805 1.00 92.19 90 THR A C 1
ATOM 735 O O . THR A 1 90 ? 19.890 0.299 -5.233 1.00 92.19 90 THR A O 1
ATOM 738 N N . LYS A 1 91 ? 21.636 -1.070 -5.600 1.00 90.88 91 LYS A N 1
ATOM 739 C CA . LYS A 1 91 ? 21.178 -2.121 -4.672 1.00 90.88 91 LYS A CA 1
ATOM 740 C C . LYS A 1 91 ? 20.877 -1.572 -3.277 1.00 90.88 91 LYS A C 1
ATOM 742 O O . LYS A 1 91 ? 19.853 -1.909 -2.707 1.00 90.88 91 LYS A O 1
ATOM 747 N N . LYS A 1 92 ? 21.725 -0.667 -2.776 1.00 93.06 92 LYS A N 1
ATOM 748 C CA . LYS A 1 92 ? 21.533 -0.001 -1.482 1.00 93.06 92 LYS A CA 1
ATOM 749 C C . LYS A 1 92 ? 20.187 0.728 -1.409 1.00 93.06 92 LYS A C 1
ATOM 751 O O . LYS A 1 92 ? 19.437 0.494 -0.474 1.00 93.06 92 LYS A O 1
ATOM 756 N N . LYS A 1 93 ? 19.863 1.544 -2.418 1.00 93.69 93 LYS A N 1
ATOM 757 C CA . LYS A 1 93 ? 18.601 2.297 -2.459 1.00 93.69 93 LYS A CA 1
ATOM 758 C C . LYS A 1 93 ? 17.382 1.373 -2.526 1.00 93.69 93 LYS A C 1
ATOM 760 O O . LYS A 1 93 ? 16.356 1.681 -1.934 1.00 93.69 93 LYS A O 1
ATOM 765 N N . VAL A 1 94 ? 17.502 0.245 -3.228 1.00 93.56 94 VAL A N 1
ATOM 766 C CA . VAL A 1 94 ? 16.460 -0.791 -3.267 1.00 93.56 94 VAL A CA 1
ATOM 767 C C . VAL A 1 94 ? 16.263 -1.416 -1.885 1.00 93.56 94 VAL A C 1
ATOM 769 O O . VAL A 1 94 ? 15.140 -1.470 -1.403 1.00 93.56 94 VAL A O 1
ATOM 772 N N . THR A 1 95 ? 17.342 -1.843 -1.223 1.00 93.44 95 THR A N 1
ATOM 773 C CA . THR A 1 95 ? 17.277 -2.440 0.120 1.00 93.44 95 THR A CA 1
ATOM 774 C C . THR A 1 95 ? 16.715 -1.469 1.158 1.00 93.44 95 THR A C 1
ATOM 776 O O . THR A 1 95 ? 15.871 -1.867 1.951 1.00 93.44 95 THR A O 1
ATOM 779 N N . GLU A 1 96 ? 17.145 -0.204 1.140 1.00 94.81 96 GLU A N 1
ATOM 780 C CA . GLU A 1 96 ? 16.618 0.847 2.023 1.00 94.81 96 GLU A CA 1
ATOM 781 C C . GLU A 1 96 ? 15.128 1.095 1.762 1.00 94.81 96 GLU A C 1
ATOM 783 O O . GLU A 1 96 ? 14.339 1.052 2.697 1.00 94.81 96 GLU A O 1
ATOM 788 N N . GLY A 1 97 ? 14.718 1.239 0.497 1.00 93.44 97 GLY A N 1
ATOM 789 C CA . GLY A 1 97 ? 13.307 1.426 0.152 1.00 93.44 97 GLY A CA 1
ATOM 790 C C . GLY A 1 97 ? 12.421 0.255 0.588 1.00 93.44 97 GLY A C 1
ATOM 791 O O . GLY A 1 97 ? 11.332 0.467 1.113 1.00 93.44 97 GLY A O 1
ATOM 792 N N . ILE A 1 98 ? 12.900 -0.982 0.437 1.00 94.00 98 ILE A N 1
ATOM 793 C CA . ILE A 1 98 ? 12.187 -2.176 0.914 1.00 94.00 98 ILE A CA 1
ATOM 794 C C . ILE A 1 98 ? 12.106 -2.187 2.443 1.00 94.00 98 ILE A C 1
ATOM 796 O O . ILE A 1 98 ? 11.039 -2.463 2.990 1.00 94.00 98 ILE A O 1
ATOM 800 N N . ALA A 1 99 ? 13.199 -1.853 3.134 1.00 93.75 99 ALA A N 1
ATOM 801 C CA . ALA A 1 99 ? 13.223 -1.744 4.591 1.00 93.75 99 ALA A CA 1
ATOM 802 C C . ALA A 1 99 ? 12.234 -0.688 5.105 1.00 93.75 99 ALA A C 1
ATOM 804 O O . ALA A 1 99 ? 11.557 -0.930 6.103 1.00 93.75 99 ALA A O 1
ATOM 805 N N . ASP A 1 100 ? 12.128 0.452 4.420 1.00 94.69 100 ASP A N 1
ATOM 806 C CA . ASP A 1 100 ? 11.204 1.531 4.768 1.00 94.69 100 ASP A CA 1
ATOM 807 C C . ASP A 1 100 ? 9.745 1.079 4.621 1.00 94.69 100 ASP A C 1
ATOM 809 O O . ASP A 1 100 ? 8.946 1.259 5.543 1.00 94.69 100 ASP A O 1
ATOM 813 N N . VAL A 1 101 ? 9.403 0.428 3.501 1.00 94.56 101 VAL A N 1
ATOM 814 C CA . VAL A 1 101 ? 8.054 -0.118 3.269 1.00 94.56 101 VAL A CA 1
ATOM 815 C C . VAL A 1 101 ? 7.714 -1.190 4.307 1.00 94.56 101 VAL A C 1
ATOM 817 O O . VAL A 1 101 ? 6.658 -1.127 4.936 1.00 94.56 101 VAL A O 1
ATOM 820 N N . MET A 1 102 ? 8.618 -2.138 4.561 1.00 93.75 102 MET A N 1
ATOM 821 C CA . MET A 1 102 ? 8.416 -3.164 5.590 1.00 93.75 102 MET A CA 1
ATOM 822 C C . MET A 1 102 ? 8.304 -2.567 6.994 1.00 93.75 102 MET A C 1
ATOM 824 O O . MET A 1 102 ? 7.480 -3.011 7.791 1.00 93.75 102 MET A O 1
ATOM 828 N N . GLY A 1 103 ? 9.107 -1.550 7.307 1.00 93.62 103 GLY A N 1
ATOM 829 C CA . GLY A 1 103 ? 9.046 -0.833 8.576 1.00 93.62 103 GLY A CA 1
ATOM 830 C C . GLY A 1 103 ? 7.706 -0.129 8.773 1.00 93.62 103 GLY A C 1
ATOM 831 O O . GLY A 1 103 ? 7.148 -0.164 9.870 1.00 93.62 103 GLY A O 1
ATOM 832 N N . TYR A 1 104 ? 7.156 0.453 7.706 1.00 93.81 104 TYR A N 1
ATOM 833 C CA . TYR A 1 104 ? 5.826 1.052 7.722 1.00 93.81 104 TYR A CA 1
ATOM 834 C C . TYR A 1 104 ? 4.728 0.010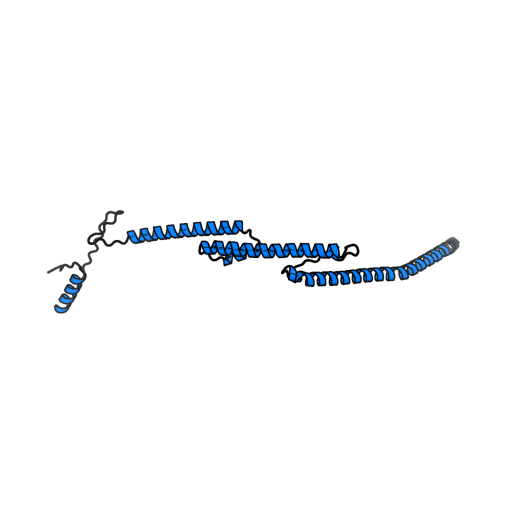 7.967 1.00 93.81 104 TYR A C 1
ATOM 836 O O . TYR A 1 104 ? 3.907 0.205 8.862 1.00 93.81 104 TYR A O 1
ATOM 844 N N . ILE A 1 105 ? 4.737 -1.113 7.240 1.00 94.00 105 ILE A N 1
ATOM 845 C CA . ILE A 1 105 ? 3.742 -2.187 7.415 1.00 94.00 105 ILE A CA 1
ATOM 846 C C . ILE A 1 105 ? 3.820 -2.766 8.830 1.00 94.00 105 ILE A C 1
ATOM 848 O O . ILE A 1 105 ? 2.807 -2.869 9.522 1.00 94.00 105 ILE A O 1
ATOM 852 N N . LYS A 1 106 ? 5.034 -3.055 9.312 1.00 94.06 106 LYS A N 1
ATOM 853 C CA . LYS A 1 106 ? 5.254 -3.514 10.685 1.00 94.06 106 LYS A CA 1
ATOM 854 C C . LYS A 1 106 ? 4.655 -2.544 11.701 1.00 94.06 106 LYS A C 1
ATOM 856 O O . LYS A 1 106 ? 3.969 -2.972 12.624 1.00 94.06 106 LYS A O 1
ATOM 861 N N . LYS A 1 107 ? 4.883 -1.239 11.525 1.00 94.00 107 LYS A N 1
ATOM 862 C CA . LYS A 1 107 ? 4.314 -0.221 12.410 1.00 94.00 107 LYS A CA 1
ATOM 863 C C . LYS A 1 107 ? 2.784 -0.272 12.411 1.00 94.00 107 LYS A C 1
ATOM 865 O O . LYS A 1 107 ? 2.198 -0.224 13.483 1.00 94.00 107 LYS A O 1
ATOM 870 N N . GLN A 1 108 ? 2.145 -0.435 11.252 1.00 91.88 108 GLN A N 1
ATOM 871 C CA . GLN A 1 108 ? 0.687 -0.593 11.175 1.00 91.88 108 GLN A CA 1
ATOM 872 C C . GLN A 1 108 ? 0.202 -1.832 11.942 1.00 91.88 108 GLN A C 1
ATOM 874 O O . GLN A 1 108 ? -0.782 -1.756 12.677 1.00 91.88 108 GLN A O 1
ATOM 879 N N . HIS A 1 109 ? 0.908 -2.962 11.830 1.00 92.06 109 HIS A N 1
ATOM 880 C CA . HIS A 1 109 ? 0.590 -4.174 12.593 1.00 92.06 109 HIS A CA 1
ATOM 881 C C . HIS A 1 109 ? 0.744 -3.965 14.105 1.00 92.06 109 HIS A C 1
ATOM 883 O O . HIS A 1 109 ? -0.129 -4.371 14.878 1.00 92.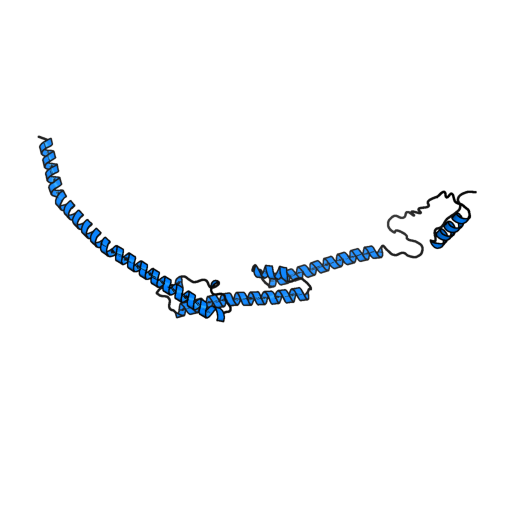06 109 HIS A O 1
ATOM 889 N N . ASP A 1 110 ? 1.826 -3.312 14.530 1.00 93.69 110 ASP A N 1
ATOM 890 C CA . ASP A 1 110 ? 2.097 -3.010 15.936 1.00 93.69 110 ASP A CA 1
ATOM 891 C C . ASP A 1 110 ? 1.067 -2.022 16.516 1.00 93.69 110 ASP A C 1
ATOM 893 O O . ASP A 1 110 ? 0.555 -2.238 17.623 1.00 93.69 110 ASP A O 1
ATOM 897 N N . ASP A 1 111 ? 0.704 -0.985 15.758 1.00 93.00 111 ASP A N 1
ATOM 898 C CA . ASP A 1 111 ? -0.311 0.006 16.127 1.00 93.00 111 ASP A CA 1
ATOM 899 C C . ASP A 1 111 ? -1.692 -0.659 16.250 1.00 93.00 111 ASP A C 1
ATOM 901 O O . ASP A 1 111 ? -2.383 -0.476 17.256 1.00 93.00 111 ASP A O 1
ATOM 905 N N . LEU A 1 112 ? -2.066 -1.521 15.298 1.00 93.88 112 LEU A N 1
ATOM 906 C CA . LEU A 1 112 ? -3.318 -2.279 15.335 1.00 93.88 112 LEU A CA 1
ATOM 907 C C . LEU A 1 112 ? -3.354 -3.238 16.530 1.00 93.88 112 LEU A C 1
ATOM 909 O O . LEU A 1 112 ? -4.335 -3.265 17.274 1.00 93.88 112 LEU A O 1
ATOM 913 N N . LYS A 1 113 ? -2.278 -3.992 16.778 1.00 94.62 113 LYS A N 1
ATOM 914 C CA . LYS A 1 113 ? -2.167 -4.893 17.937 1.00 94.62 113 LYS A CA 1
ATOM 915 C C . LYS A 1 113 ? -2.290 -4.131 19.259 1.00 94.62 113 LYS A C 1
ATOM 917 O O . LYS A 1 113 ? -2.978 -4.583 20.181 1.00 94.62 113 LYS A O 1
ATOM 922 N N . THR A 1 114 ? -1.645 -2.971 19.353 1.00 95.56 114 THR A N 1
ATOM 923 C CA . THR A 1 114 ? -1.710 -2.095 20.529 1.00 95.56 114 THR A CA 1
ATOM 924 C C . THR A 1 114 ? -3.111 -1.513 20.711 1.00 95.56 114 THR A C 1
ATOM 926 O O . THR A 1 114 ? -3.634 -1.513 21.830 1.00 95.56 114 THR A O 1
ATOM 929 N N . GLY A 1 115 ? -3.759 -1.093 19.624 1.00 94.50 115 GLY A N 1
ATOM 930 C CA . GLY A 1 115 ? -5.143 -0.627 19.619 1.00 94.50 115 GLY A CA 1
ATOM 931 C C . GLY A 1 115 ? -6.117 -1.708 20.088 1.00 94.50 115 GLY A C 1
ATOM 932 O O . GLY A 1 115 ? -6.909 -1.455 20.994 1.00 94.50 115 GLY A O 1
ATOM 933 N N . ILE A 1 116 ? -5.999 -2.940 19.573 1.00 95.44 116 ILE A N 1
ATOM 934 C CA . ILE A 1 116 ? -6.817 -4.085 20.009 1.00 95.44 116 ILE A CA 1
ATOM 935 C C . ILE A 1 116 ? -6.647 -4.318 21.510 1.00 95.44 116 ILE A C 1
ATOM 937 O O . ILE A 1 116 ? -7.639 -4.455 22.225 1.00 95.44 116 ILE A O 1
ATOM 941 N N . SER A 1 117 ? -5.407 -4.342 22.005 1.00 96.25 117 SER A N 1
ATOM 942 C CA . SER A 1 117 ? -5.119 -4.530 23.434 1.00 96.25 117 SER A CA 1
ATOM 943 C C . SER A 1 117 ? -5.740 -3.424 24.293 1.00 96.25 117 SER A C 1
ATOM 945 O O . SER A 1 117 ? -6.355 -3.710 25.322 1.00 96.25 117 SER A O 1
ATOM 947 N N . THR A 1 118 ? -5.635 -2.169 23.848 1.00 95.12 118 THR A N 1
ATOM 948 C CA . THR A 1 118 ? -6.208 -0.998 24.529 1.00 95.12 118 THR A CA 1
ATOM 949 C C . THR A 1 118 ? -7.731 -1.089 24.604 1.00 95.12 118 THR A C 1
ATOM 951 O O . THR A 1 118 ? -8.288 -1.034 25.699 1.00 95.12 118 THR A O 1
ATOM 954 N N . ILE A 1 119 ? -8.401 -1.309 23.469 1.00 94.56 119 ILE A N 1
ATOM 955 C CA . ILE A 1 119 ? -9.864 -1.431 23.392 1.00 94.56 119 ILE A CA 1
ATOM 956 C C . ILE A 1 119 ? -10.356 -2.621 24.212 1.00 94.56 119 ILE A C 1
ATOM 958 O O . ILE A 1 119 ? -11.321 -2.492 24.958 1.00 94.56 119 ILE A O 1
ATOM 962 N N . THR A 1 120 ? -9.672 -3.765 24.123 1.00 94.94 120 THR A N 1
ATOM 963 C CA . THR A 1 120 ? -10.042 -4.976 24.867 1.00 94.94 120 THR A CA 1
ATOM 964 C C . THR A 1 120 ? -10.019 -4.721 26.369 1.00 94.94 120 THR A C 1
ATOM 966 O O . THR A 1 120 ? -11.009 -4.986 27.047 1.00 94.94 120 THR A O 1
ATOM 969 N N . LYS A 1 121 ? -8.921 -4.162 26.896 1.00 95.25 121 LYS A N 1
ATOM 970 C CA . LYS A 1 121 ? -8.799 -3.841 28.327 1.00 95.25 121 LYS A CA 1
ATOM 971 C C . LYS A 1 121 ? -9.832 -2.807 28.766 1.00 95.25 121 LYS A C 1
ATOM 973 O O . LYS A 1 121 ? -10.406 -2.942 29.843 1.00 95.25 121 LYS A O 1
ATOM 978 N N . TYR A 1 122 ? -10.076 -1.796 27.933 1.00 94.38 122 TYR A N 1
ATOM 979 C CA . TYR A 1 122 ? -11.041 -0.743 28.229 1.00 94.38 122 TYR A CA 1
ATOM 980 C C . TYR A 1 122 ? -12.472 -1.283 28.292 1.00 94.38 122 TYR A C 1
ATOM 982 O O . TYR A 1 122 ? -13.160 -1.095 29.288 1.00 94.38 122 TYR A O 1
ATOM 990 N N . ALA A 1 123 ? -12.901 -2.031 27.275 1.00 92.94 123 ALA A N 1
ATOM 991 C CA . ALA A 1 123 ? -14.226 -2.641 27.233 1.00 92.94 123 ALA A CA 1
ATOM 992 C C . ALA A 1 123 ? -14.435 -3.635 28.389 1.00 92.94 123 ALA A C 1
ATOM 994 O O . ALA A 1 123 ? -15.480 -3.606 29.040 1.00 92.94 123 ALA A O 1
ATOM 995 N N . GLN A 1 124 ? -13.418 -4.444 28.716 1.00 92.88 124 GLN A N 1
ATOM 996 C CA . GLN A 1 124 ? -13.450 -5.359 29.864 1.00 92.88 124 GLN A CA 1
ATOM 997 C C . GLN A 1 124 ? -13.639 -4.627 31.199 1.00 92.88 124 GLN A C 1
ATOM 999 O O . GLN A 1 124 ? -14.401 -5.107 32.037 1.00 92.88 124 GLN A O 1
ATOM 1004 N N . ALA A 1 125 ? -13.006 -3.463 31.388 1.00 93.19 125 ALA A N 1
ATOM 1005 C CA . ALA A 1 125 ? -13.164 -2.655 32.601 1.00 93.19 125 ALA A CA 1
ATOM 1006 C C . ALA A 1 125 ? -14.607 -2.158 32.809 1.00 93.19 125 ALA A C 1
ATOM 1008 O O . ALA A 1 125 ? -15.027 -1.951 33.946 1.00 93.19 125 ALA A O 1
ATOM 1009 N N . TYR A 1 126 ? -15.374 -2.011 31.727 1.00 90.38 126 TYR A N 1
ATOM 1010 C CA . TYR A 1 126 ? -16.785 -1.621 31.757 1.00 90.38 126 TYR A CA 1
ATOM 1011 C C . TYR A 1 126 ? -17.757 -2.786 31.526 1.00 90.38 126 TYR A C 1
ATOM 1013 O O . TYR A 1 126 ? -18.955 -2.554 31.371 1.00 90.38 126 TYR A O 1
ATOM 1021 N N . HIS A 1 127 ? -17.264 -4.030 31.507 1.00 89.31 127 HIS A N 1
ATOM 1022 C CA . HIS A 1 127 ? -18.051 -5.235 31.224 1.00 89.31 127 HIS A CA 1
ATOM 1023 C C . HIS A 1 127 ? -18.818 -5.182 29.887 1.00 89.31 127 HIS A C 1
ATOM 1025 O O . HIS A 1 127 ? -19.913 -5.731 29.762 1.00 89.31 127 HIS A O 1
ATOM 1031 N N . ILE A 1 128 ? -18.244 -4.519 28.882 1.00 90.31 128 ILE A N 1
ATOM 1032 C CA . ILE A 1 128 ? -18.766 -4.458 27.513 1.00 90.31 128 ILE A CA 1
ATOM 1033 C C . ILE A 1 128 ? -18.014 -5.471 26.646 1.00 90.31 128 ILE A C 1
ATOM 1035 O O . ILE A 1 128 ? -16.813 -5.678 26.820 1.00 90.31 128 ILE A O 1
ATOM 1039 N N . ASP A 1 129 ? -18.717 -6.089 25.696 1.00 91.25 129 ASP A N 1
ATOM 1040 C CA . ASP A 1 129 ? -18.102 -6.964 24.697 1.00 91.25 129 ASP A CA 1
ATOM 1041 C C . ASP A 1 129 ? -17.166 -6.164 23.760 1.00 91.25 129 ASP A C 1
ATOM 1043 O O . ASP A 1 129 ? -17.625 -5.236 23.084 1.00 91.25 129 ASP A O 1
ATOM 1047 N N . PRO A 1 130 ? -15.859 -6.488 23.699 1.00 92.31 130 PRO A N 1
ATOM 1048 C CA . PRO A 1 130 ? -14.906 -5.786 22.845 1.00 92.31 130 PRO A CA 1
ATOM 1049 C C . PRO A 1 130 ? -15.024 -6.127 21.352 1.00 92.31 130 PRO A C 1
ATOM 1051 O O . PRO A 1 130 ? -14.468 -5.385 20.543 1.00 92.31 130 PRO A O 1
ATOM 1054 N N . ALA A 1 131 ? -15.694 -7.221 20.964 1.00 93.00 131 ALA A N 1
ATOM 1055 C CA . ALA A 1 131 ? -15.630 -7.751 19.597 1.00 93.00 131 ALA A CA 1
ATOM 1056 C C . ALA A 1 131 ? -16.033 -6.720 18.525 1.00 93.00 131 ALA A C 1
ATOM 1058 O O . ALA A 1 131 ? -15.265 -6.459 17.599 1.00 93.00 131 ALA A O 1
ATOM 1059 N N . GLY A 1 132 ? -17.182 -6.058 18.700 1.00 93.06 132 GLY A N 1
ATOM 1060 C CA . GLY A 1 132 ? -17.668 -5.058 17.740 1.00 93.06 132 GLY A CA 1
ATOM 1061 C C . GLY A 1 132 ? -16.745 -3.841 17.599 1.00 93.06 132 GLY A C 1
ATOM 1062 O O . GLY A 1 132 ? -16.560 -3.320 16.501 1.00 93.06 132 GLY A O 1
ATOM 1063 N N . TRP A 1 133 ? -16.103 -3.421 18.689 1.00 93.12 133 TRP A N 1
ATOM 1064 C CA . TRP A 1 133 ? -15.165 -2.295 18.689 1.00 93.12 133 TRP A CA 1
ATOM 1065 C C . TRP A 1 133 ? -13.836 -2.652 18.019 1.00 93.12 133 TRP A C 1
ATOM 1067 O O . TRP A 1 133 ? -13.254 -1.835 17.308 1.00 93.12 133 TRP A O 1
ATOM 1077 N N . ILE A 1 134 ? -13.367 -3.889 18.211 1.00 94.44 134 ILE A N 1
ATOM 1078 C CA . ILE A 1 134 ? -12.178 -4.417 17.532 1.00 94.44 134 ILE A CA 1
ATOM 1079 C C . ILE A 1 134 ? -12.401 -4.457 16.017 1.00 94.44 134 ILE A C 1
ATOM 1081 O O . ILE A 1 134 ? -11.496 -4.111 15.258 1.00 94.44 134 ILE A O 1
ATOM 1085 N N . ASP A 1 135 ? -13.592 -4.843 15.564 1.00 95.12 135 ASP A N 1
ATOM 1086 C CA . ASP A 1 135 ? -13.901 -4.874 14.134 1.00 95.12 135 ASP A CA 1
ATOM 1087 C C . ASP A 1 135 ? -13.954 -3.470 13.521 1.00 95.12 135 ASP A C 1
ATOM 1089 O O . ASP A 1 135 ? -13.512 -3.288 12.387 1.00 95.12 135 ASP A O 1
ATOM 1093 N N . GLN A 1 136 ? -14.413 -2.461 14.267 1.00 93.94 136 GLN A N 1
ATOM 1094 C CA . GLN A 1 136 ? -14.335 -1.061 13.834 1.00 93.94 136 GLN A CA 1
ATOM 1095 C C . GLN A 1 136 ? -12.888 -0.554 13.764 1.00 93.94 136 GLN A C 1
ATOM 1097 O O . GLN A 1 136 ? -12.531 0.144 12.817 1.00 93.94 136 GLN A O 1
ATOM 1102 N N . LEU A 1 137 ? -12.031 -0.944 14.713 1.00 94.56 137 LEU A N 1
ATOM 1103 C CA . LEU A 1 137 ? -10.604 -0.615 14.661 1.00 94.56 137 LEU A CA 1
ATOM 1104 C C . LEU A 1 137 ? -9.936 -1.220 13.416 1.00 94.56 137 LEU A C 1
ATOM 1106 O O . LEU A 1 137 ? -9.192 -0.534 12.721 1.00 94.56 137 LEU A O 1
ATOM 1110 N N . LYS A 1 138 ? -10.237 -2.483 13.086 1.00 93.25 138 LYS A N 1
ATOM 1111 C CA . LYS A 1 138 ? -9.726 -3.143 11.868 1.00 93.25 138 LYS A CA 1
ATOM 1112 C C . LYS A 1 138 ? -10.210 -2.482 10.575 1.00 93.25 138 LYS A C 1
ATOM 1114 O O . LYS A 1 138 ? -9.536 -2.589 9.558 1.00 93.25 138 LYS A O 1
ATOM 1119 N N . GLN A 1 139 ? -11.353 -1.796 10.610 1.00 93.25 139 GLN A N 1
ATOM 1120 C CA . GLN A 1 139 ? -11.863 -0.988 9.495 1.00 93.25 139 GLN A CA 1
ATOM 1121 C C . GLN A 1 139 ? -11.169 0.383 9.377 1.00 93.25 139 GLN A C 1
ATOM 1123 O O . GLN A 1 139 ? -11.497 1.152 8.478 1.00 93.25 139 GLN A O 1
ATOM 1128 N N . GLY A 1 140 ? -10.209 0.692 10.256 1.00 90.94 140 GLY A N 1
ATOM 1129 C CA . GLY A 1 140 ? -9.434 1.933 10.232 1.00 90.94 140 GLY A CA 1
ATOM 1130 C C . GLY A 1 140 ? -9.981 3.041 11.133 1.00 90.94 140 GLY A C 1
ATOM 1131 O O . GLY A 1 140 ? -9.550 4.186 11.006 1.00 90.94 140 GLY A O 1
ATOM 1132 N N . GLN A 1 141 ? -10.921 2.738 12.036 1.00 92.88 141 GLN A N 1
ATOM 1133 C CA . GLN A 1 141 ? -11.418 3.726 12.991 1.00 92.88 141 GLN A CA 1
ATOM 1134 C C . GLN A 1 141 ? -10.366 4.035 14.067 1.00 92.88 141 GLN A C 1
ATOM 1136 O O . GLN A 1 141 ? -9.708 3.138 14.588 1.00 92.88 141 GLN A O 1
ATOM 1141 N N . ASP A 1 142 ? -10.242 5.310 14.437 1.00 93.62 142 ASP A N 1
ATOM 1142 C CA . ASP A 1 142 ? -9.294 5.761 15.458 1.00 93.62 142 ASP A CA 1
ATOM 1143 C C . ASP A 1 142 ? -9.608 5.204 16.860 1.00 93.62 142 ASP A C 1
ATOM 1145 O O . ASP A 1 142 ? -10.759 5.177 17.304 1.00 93.62 142 ASP A O 1
ATOM 1149 N N . VAL A 1 143 ? -8.558 4.817 17.594 1.00 93.62 143 VAL A N 1
ATOM 1150 C CA . VAL A 1 143 ? -8.676 4.239 18.941 1.00 93.62 143 VAL A CA 1
ATOM 1151 C C . VAL A 1 143 ? -9.324 5.219 19.919 1.00 93.62 143 VAL A C 1
ATOM 1153 O O . VAL A 1 143 ? -10.204 4.810 20.674 1.00 93.62 143 VAL A O 1
ATOM 1156 N N . ASN A 1 144 ? -8.950 6.504 19.915 1.00 93.81 144 ASN A N 1
ATOM 1157 C CA . ASN A 1 144 ? -9.510 7.473 20.865 1.00 93.81 144 ASN A CA 1
ATOM 1158 C C . ASN A 1 144 ? -11.000 7.694 20.620 1.00 93.81 144 ASN A C 1
ATOM 1160 O O . ASN A 1 144 ? -11.776 7.771 21.574 1.00 93.81 144 ASN A O 1
ATOM 1164 N N . TYR A 1 145 ? -11.409 7.748 19.353 1.00 95.00 145 TYR A N 1
ATOM 1165 C CA . TYR A 1 145 ? -12.824 7.797 19.003 1.00 95.00 145 TYR A CA 1
ATOM 1166 C C . TYR A 1 145 ? -13.590 6.584 19.556 1.00 95.00 145 TYR A C 1
ATOM 1168 O O . TYR A 1 145 ? -14.651 6.747 20.160 1.00 95.00 145 TYR A O 1
ATOM 1176 N N . LEU A 1 146 ? -13.050 5.371 19.392 1.00 94.38 146 LEU A N 1
ATOM 1177 C CA . LEU A 1 146 ? -13.693 4.146 19.879 1.00 94.38 146 LEU A CA 1
ATOM 1178 C C . LEU A 1 146 ? -13.808 4.131 21.410 1.00 94.38 146 LEU A C 1
ATOM 1180 O O . LEU A 1 146 ? -14.854 3.761 21.937 1.00 94.38 146 LEU A O 1
ATOM 1184 N N . LEU A 1 147 ? -12.789 4.609 22.131 1.00 94.25 147 LEU A N 1
ATOM 1185 C CA . LEU A 1 147 ? -12.846 4.750 23.592 1.00 94.25 147 LEU A CA 1
ATOM 1186 C C . LEU A 1 147 ? -13.969 5.703 24.036 1.00 94.25 147 LEU A C 1
ATOM 1188 O O . LEU A 1 147 ? -14.741 5.376 24.937 1.00 94.25 147 LEU A O 1
ATOM 1192 N N . GLN A 1 148 ? -14.126 6.846 23.362 1.00 95.19 148 GLN A N 1
ATOM 1193 C CA . GLN A 1 148 ? -15.221 7.784 23.641 1.00 95.19 148 GLN A CA 1
ATOM 1194 C C . GLN A 1 148 ? -16.599 7.189 23.323 1.00 95.19 148 GLN A C 1
ATOM 1196 O O . GLN A 1 148 ? -17.577 7.445 24.030 1.00 95.19 148 GLN A O 1
ATOM 1201 N N . ALA A 1 149 ? -16.697 6.394 22.259 1.00 94.06 149 ALA A N 1
ATOM 1202 C CA . ALA A 1 149 ? -17.932 5.716 21.897 1.00 94.06 149 ALA A CA 1
ATOM 1203 C C . ALA A 1 149 ? -18.323 4.657 22.946 1.00 94.06 149 ALA A C 1
ATOM 1205 O O . ALA A 1 149 ? -19.493 4.602 23.338 1.00 94.06 149 ALA A O 1
ATOM 1206 N N . ILE A 1 150 ? -17.347 3.903 23.474 1.00 93.62 150 ILE A N 1
ATOM 1207 C CA . ILE A 1 150 ? -17.548 2.986 24.605 1.00 93.62 150 ILE A CA 1
ATOM 1208 C C . ILE A 1 150 ? -18.067 3.758 25.824 1.00 93.62 150 ILE A C 1
ATOM 1210 O O . ILE A 1 150 ? -19.091 3.374 26.390 1.00 93.62 150 ILE A O 1
ATOM 1214 N N . ASP A 1 151 ? -17.447 4.884 26.189 1.00 94.44 151 ASP A N 1
ATOM 1215 C CA . ASP A 1 151 ? -17.895 5.714 27.319 1.00 94.44 151 ASP A CA 1
ATOM 1216 C C . ASP A 1 151 ? -19.343 6.174 27.189 1.00 94.44 151 ASP A C 1
ATOM 1218 O O . ASP A 1 151 ? -20.117 6.153 28.153 1.00 94.44 151 ASP A O 1
ATOM 1222 N N . ASN A 1 152 ? -19.725 6.606 25.990 1.00 93.38 152 ASN A N 1
ATOM 1223 C CA . ASN A 1 152 ? -21.084 7.044 25.720 1.00 93.38 152 ASN A CA 1
ATOM 1224 C C . ASN A 1 152 ? -22.071 5.879 25.848 1.00 93.38 152 ASN A C 1
ATOM 1226 O O . ASN A 1 152 ? -23.132 6.045 26.453 1.00 93.38 152 ASN A O 1
ATOM 1230 N N . GLN A 1 153 ? -21.707 4.688 25.368 1.00 91.06 153 GLN A N 1
ATOM 1231 C CA . GLN A 1 153 ? -22.522 3.488 25.534 1.00 91.06 153 GLN A CA 1
ATOM 1232 C C . GLN A 1 153 ? -22.675 3.094 27.009 1.00 91.06 153 GLN A C 1
ATOM 1234 O O . GLN A 1 153 ? -23.790 2.805 27.443 1.00 91.06 153 GLN A O 1
ATOM 1239 N N . VAL A 1 154 ? -21.603 3.152 27.807 1.00 92.62 154 VAL A N 1
ATOM 1240 C CA . VAL A 1 154 ? -21.664 2.904 29.260 1.00 92.62 154 VAL A CA 1
ATOM 1241 C C . VAL A 1 154 ? -22.624 3.878 29.938 1.00 92.62 154 VAL A C 1
ATOM 1243 O O . VAL A 1 154 ? -23.489 3.463 30.713 1.00 92.62 154 VAL A O 1
ATOM 1246 N N . LYS A 1 155 ? -22.506 5.179 29.642 1.00 93.25 155 LYS A N 1
ATOM 1247 C CA . LYS A 1 155 ? -23.375 6.217 30.220 1.00 93.25 155 LYS A CA 1
ATOM 1248 C C . LYS A 1 155 ? -24.842 5.981 29.867 1.00 93.25 155 LYS A C 1
ATOM 1250 O O . LYS A 1 155 ? -25.691 6.035 30.756 1.00 93.25 155 LYS A O 1
ATOM 1255 N N . LEU A 1 156 ? -25.130 5.674 28.603 1.00 91.56 156 LEU A N 1
ATOM 1256 C CA . LEU A 1 156 ? -26.484 5.378 28.133 1.00 91.56 156 LEU A CA 1
ATOM 1257 C C . LEU A 1 156 ? -27.056 4.125 28.801 1.00 91.56 156 LEU A C 1
ATOM 1259 O O . LEU A 1 156 ? -28.205 4.137 29.237 1.00 91.56 156 LEU A O 1
ATOM 1263 N N . ASN A 1 157 ? -26.261 3.062 28.925 1.00 90.19 157 ASN A N 1
ATOM 1264 C CA . ASN A 1 157 ? -26.684 1.831 29.589 1.00 90.19 157 ASN A CA 1
ATOM 1265 C C . ASN A 1 157 ? -26.992 2.075 31.068 1.00 90.19 157 ASN A C 1
ATOM 1267 O O . ASN A 1 157 ? -28.031 1.636 31.554 1.00 90.19 157 ASN A O 1
ATOM 1271 N N . LYS A 1 158 ? -26.152 2.852 31.761 1.00 91.56 158 LYS A N 1
ATOM 1272 C CA . LYS A 1 158 ? -26.384 3.231 33.159 1.00 91.56 158 LYS A CA 1
ATOM 1273 C C . LYS A 1 158 ? -27.661 4.058 33.329 1.00 91.56 158 LYS A C 1
ATOM 1275 O O . LYS A 1 158 ? -28.441 3.780 34.232 1.00 91.56 158 LYS A O 1
ATOM 1280 N N . GLN A 1 159 ? -27.907 5.037 32.457 1.00 92.06 159 GLN A N 1
ATOM 1281 C CA . GLN A 1 159 ? -29.136 5.842 32.487 1.00 92.06 159 GLN A CA 1
ATOM 1282 C C . GLN A 1 159 ? -30.387 4.993 32.218 1.00 92.06 159 GLN A C 1
ATOM 1284 O O . GLN A 1 159 ? -31.392 5.122 32.918 1.00 92.06 159 GLN A O 1
ATOM 1289 N N . LYS A 1 160 ? -30.327 4.084 31.238 1.00 91.81 160 LYS A N 1
ATOM 1290 C CA . LYS A 1 160 ? -31.415 3.134 30.962 1.00 91.81 160 LYS A CA 1
ATOM 1291 C C . LYS A 1 160 ? -31.678 2.217 32.152 1.00 91.81 160 LYS A C 1
ATOM 1293 O O . LYS A 1 160 ? -32.825 2.006 32.516 1.00 91.81 160 LYS A O 1
ATOM 1298 N N . GLN A 1 161 ? -30.631 1.711 32.791 1.00 90.25 161 GLN A N 1
ATOM 1299 C CA . GLN A 1 161 ? -30.792 0.852 33.955 1.00 90.25 161 GLN A CA 1
ATOM 1300 C C . GLN A 1 161 ? -31.404 1.607 35.143 1.00 90.25 161 GLN A C 1
ATOM 1302 O O . GLN A 1 161 ? -32.369 1.130 35.725 1.00 90.25 161 GLN A O 1
ATOM 1307 N N . GLN A 1 162 ? -30.937 2.825 35.431 1.00 91.62 162 GLN A N 1
ATOM 1308 C CA . GLN A 1 162 ? -31.511 3.669 36.487 1.00 91.62 162 GLN A CA 1
ATOM 1309 C C . GLN A 1 162 ? -32.985 4.010 36.238 1.00 91.62 162 GLN A C 1
ATOM 1311 O O . GLN A 1 162 ? -33.784 4.012 37.170 1.00 91.62 162 GLN A O 1
ATOM 1316 N N . THR A 1 163 ? -33.361 4.291 34.988 1.00 91.06 163 THR A N 1
ATOM 1317 C CA . THR A 1 163 ? -34.761 4.582 34.637 1.00 91.06 163 THR A CA 1
ATOM 1318 C C . THR A 1 163 ? -35.656 3.350 34.758 1.00 91.06 163 THR A C 1
ATOM 1320 O O . THR A 1 163 ? -36.761 3.465 35.279 1.00 91.06 163 THR A O 1
ATOM 1323 N N . LEU A 1 164 ? -35.176 2.169 34.356 1.00 91.31 164 LEU A N 1
ATOM 1324 C CA . LEU A 1 164 ? -35.897 0.904 34.541 1.00 91.31 164 LEU A CA 1
ATOM 1325 C C . LEU A 1 164 ? -36.041 0.530 36.024 1.00 91.31 164 LEU A C 1
ATOM 1327 O O . LEU A 1 164 ? -37.111 0.097 36.441 1.00 91.31 164 LEU A O 1
ATOM 1331 N N . GLU A 1 165 ? -34.994 0.720 36.829 1.00 91.38 165 GLU A N 1
ATOM 1332 C CA . GLU A 1 165 ? -35.025 0.469 38.275 1.00 91.38 165 GLU A CA 1
ATOM 1333 C C . GLU A 1 165 ? -35.976 1.430 38.999 1.00 91.38 165 GLU A C 1
ATOM 1335 O O . GLU A 1 165 ? -36.754 0.983 39.838 1.00 91.38 165 GLU A O 1
ATOM 1340 N N . ALA A 1 166 ? -35.979 2.721 38.645 1.00 88.62 166 ALA A N 1
ATOM 1341 C CA . ALA A 1 166 ? -36.938 3.689 39.177 1.00 88.62 166 ALA A CA 1
ATOM 1342 C C . ALA A 1 166 ? -38.387 3.295 38.841 1.00 88.62 166 ALA A C 1
ATOM 1344 O O . ALA A 1 166 ? -39.221 3.224 39.740 1.00 88.62 166 ALA A O 1
ATOM 1345 N N . GLN A 1 167 ? -38.667 2.934 37.583 1.00 87.44 167 GLN A N 1
ATOM 1346 C CA . GLN A 1 167 ? -39.991 2.454 37.165 1.00 87.44 167 GLN A CA 1
ATOM 1347 C C . GLN A 1 167 ? -40.402 1.166 37.896 1.00 87.44 167 GLN A C 1
ATOM 1349 O O . GLN A 1 167 ? -41.554 1.019 38.306 1.00 87.44 167 GLN A O 1
ATOM 1354 N N . ALA A 1 168 ? -39.470 0.231 38.101 1.00 87.06 168 ALA A N 1
ATOM 1355 C CA . ALA A 1 168 ? -39.732 -1.000 38.841 1.00 87.06 168 ALA A CA 1
ATOM 1356 C C . ALA A 1 168 ? -39.968 -0.745 40.342 1.00 87.06 168 ALA A C 1
ATOM 1358 O O . ALA A 1 168 ? -40.847 -1.372 40.933 1.00 87.06 168 ALA A O 1
ATOM 1359 N N . ALA A 1 169 ? -39.228 0.180 40.961 1.00 84.62 169 ALA A N 1
ATOM 1360 C CA . ALA A 1 169 ? -39.401 0.559 42.363 1.00 84.62 169 ALA A CA 1
ATOM 1361 C C . ALA A 1 169 ? -40.726 1.306 42.597 1.00 84.62 169 ALA A C 1
ATOM 1363 O O . ALA A 1 169 ? -41.411 1.057 43.592 1.00 84.62 169 ALA A O 1
ATOM 1364 N N . GLU A 1 170 ? -41.133 2.164 41.657 1.00 78.94 170 GLU A N 1
ATOM 1365 C CA . GLU A 1 170 ? -42.460 2.788 41.639 1.00 78.94 170 GLU A CA 1
ATOM 1366 C C . GLU A 1 170 ? -43.561 1.724 41.510 1.00 78.94 170 GLU A C 1
ATOM 1368 O O . GLU A 1 170 ? -44.507 1.719 42.294 1.00 78.94 170 GLU A O 1
ATOM 1373 N N . ALA A 1 171 ? -43.416 0.742 40.617 1.00 75.31 171 ALA A N 1
ATOM 1374 C CA . ALA A 1 171 ? -44.382 -0.352 40.489 1.00 75.31 171 ALA A CA 1
ATOM 1375 C C . ALA A 1 171 ? -44.469 -1.246 41.749 1.00 75.31 171 ALA A C 1
ATOM 1377 O O . ALA A 1 171 ? -45.556 -1.706 42.101 1.00 75.31 171 ALA A O 1
ATOM 1378 N N . GLN A 1 172 ? -43.354 -1.474 42.454 1.00 69.44 172 GLN A N 1
ATOM 1379 C CA . GLN A 1 172 ? -43.323 -2.259 43.698 1.00 69.44 172 GLN A CA 1
ATOM 1380 C C . GLN A 1 172 ? -43.863 -1.487 44.912 1.00 69.44 172 GLN A C 1
ATOM 1382 O O . GLN A 1 172 ? -44.519 -2.079 45.767 1.00 69.44 172 GLN A O 1
ATOM 1387 N N . THR A 1 173 ? -43.656 -0.169 44.992 1.00 56.84 173 THR A N 1
ATOM 1388 C CA . THR A 1 173 ? -44.230 0.664 46.069 1.00 56.84 173 THR A CA 1
ATOM 1389 C C . THR A 1 173 ? -45.749 0.819 45.959 1.00 56.84 173 THR A C 1
ATOM 1391 O O . THR A 1 173 ? -46.407 1.020 46.978 1.00 56.84 173 THR A O 1
ATOM 1394 N N . HIS A 1 174 ? -46.330 0.606 44.772 1.00 50.19 174 HIS A N 1
ATOM 1395 C CA . HIS A 1 174 ? -47.780 0.467 44.576 1.00 50.19 174 HIS A CA 1
ATOM 1396 C C . HIS A 1 174 ? -48.325 -0.939 44.923 1.00 50.19 174 HIS A C 1
ATOM 1398 O O . HIS A 1 174 ? -49.521 -1.187 44.777 1.00 50.19 174 HIS A O 1
ATOM 1404 N N . GLN A 1 175 ? -47.493 -1.861 45.430 1.00 47.44 175 GLN A N 1
ATOM 1405 C CA . GLN A 1 175 ? -47.917 -3.164 45.957 1.00 47.44 175 GLN A CA 1
ATOM 1406 C C . GLN A 1 175 ? -47.494 -3.335 47.424 1.00 47.44 175 GLN A C 1
ATOM 1408 O O . GLN A 1 175 ? -46.614 -4.125 47.756 1.00 47.44 175 GLN A O 1
ATOM 1413 N N . ILE A 1 176 ? -48.164 -2.624 48.335 1.00 41.78 176 ILE A N 1
ATOM 1414 C CA . ILE A 1 176 ? -48.101 -2.906 49.776 1.00 41.78 176 ILE A CA 1
ATOM 1415 C C . ILE A 1 176 ? -49.503 -3.284 50.254 1.00 41.78 176 ILE A C 1
ATOM 1417 O O . ILE A 1 176 ? -50.399 -2.445 50.335 1.00 41.78 176 ILE A O 1
ATOM 1421 N N . GLN A 1 177 ? -49.686 -4.554 50.627 1.00 38.22 177 GLN A N 1
ATOM 1422 C CA . GLN A 1 177 ? -50.765 -4.938 51.534 1.00 38.22 177 GLN A CA 1
ATOM 1423 C C . GLN A 1 177 ? -50.450 -4.365 52.921 1.00 38.22 177 GLN A C 1
ATOM 1425 O O . GLN A 1 177 ? -49.701 -4.955 53.699 1.00 38.22 177 GLN A O 1
ATOM 1430 N N . GLN A 1 178 ? -51.045 -3.217 53.248 1.00 33.47 178 GLN A N 1
ATOM 1431 C CA . GLN A 1 178 ? -51.325 -2.894 54.641 1.00 33.47 178 GLN A CA 1
ATOM 1432 C C . GLN A 1 178 ? -52.488 -3.770 55.101 1.00 33.47 178 GLN A C 1
ATOM 1434 O O . GLN A 1 178 ? -53.556 -3.787 54.486 1.00 33.47 178 GLN A O 1
ATOM 1439 N N . LYS A 1 179 ? -52.279 -4.476 56.217 1.00 42.75 179 LYS A N 1
ATOM 1440 C CA . LYS A 1 179 ? -53.364 -4.960 57.067 1.00 42.75 179 LYS A CA 1
ATOM 1441 C C . LYS A 1 179 ? -54.369 -3.818 57.275 1.00 42.75 179 LYS A C 1
ATOM 1443 O O . LYS A 1 179 ? -54.102 -2.879 58.015 1.00 42.75 179 LYS A O 1
ATOM 1448 N N . ASP A 1 180 ? -55.519 -3.991 56.633 1.00 42.44 180 ASP A N 1
ATOM 1449 C CA . ASP A 1 180 ? -56.830 -3.452 56.994 1.00 42.44 180 ASP A CA 1
ATOM 1450 C C . ASP A 1 180 ? -57.197 -2.003 56.610 1.00 42.44 180 ASP A C 1
ATOM 1452 O O . ASP A 1 180 ? -57.894 -1.331 57.369 1.00 42.44 180 ASP A O 1
ATOM 1456 N N . LYS A 1 181 ? -56.805 -1.557 55.401 1.00 43.12 181 LYS A N 1
ATOM 1457 C CA . LYS A 1 181 ? -57.625 -0.770 54.435 1.00 43.12 181 LYS A CA 1
ATOM 1458 C C . LYS A 1 181 ? -56.737 -0.056 53.413 1.00 43.12 181 LYS A C 1
ATOM 1460 O O . LYS A 1 181 ? -55.899 0.760 53.776 1.00 43.12 181 LYS A O 1
ATOM 1465 N N . THR A 1 182 ? -56.978 -0.305 52.132 1.00 36.59 182 THR A N 1
ATOM 1466 C CA . THR A 1 182 ? -56.389 0.443 51.016 1.00 36.59 182 THR A CA 1
ATOM 1467 C C . THR A 1 182 ? -57.310 1.596 50.613 1.00 36.59 182 THR A C 1
ATOM 1469 O O . THR A 1 182 ? -58.492 1.393 50.338 1.00 36.59 182 THR A O 1
ATOM 1472 N N . ILE A 1 183 ? -56.763 2.813 50.614 1.00 43.75 183 ILE A N 1
ATOM 1473 C CA . ILE A 1 183 ? -57.398 4.049 50.139 1.00 43.75 183 ILE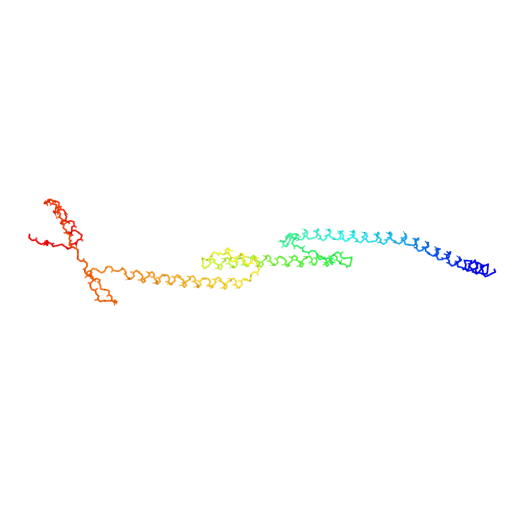 A CA 1
ATOM 1474 C C . ILE A 1 183 ? -56.612 4.496 48.903 1.00 43.75 183 ILE A C 1
ATOM 1476 O O . ILE A 1 183 ? -55.399 4.675 48.990 1.00 43.75 183 ILE A O 1
ATOM 1480 N N . ASP A 1 184 ? -57.298 4.656 47.771 1.00 42.94 184 ASP A N 1
ATOM 1481 C CA . ASP A 1 184 ? -56.745 5.213 46.532 1.00 42.94 184 ASP A CA 1
ATOM 1482 C C . ASP A 1 184 ? -56.858 6.746 46.569 1.00 42.94 184 ASP A C 1
ATOM 1484 O O . ASP A 1 184 ? -57.936 7.307 46.792 1.00 42.94 184 ASP A O 1
ATOM 1488 N N . THR A 1 185 ? -55.726 7.425 46.406 1.00 50.16 185 THR A N 1
ATOM 1489 C CA . THR A 1 185 ? -55.561 8.868 46.600 1.00 50.16 185 THR A CA 1
ATOM 1490 C C . THR A 1 185 ? -55.856 9.719 45.364 1.00 50.16 185 THR A C 1
ATOM 1492 O O . THR A 1 185 ? -55.581 10.916 45.418 1.00 50.16 185 THR A O 1
ATOM 1495 N N . ASN A 1 186 ? -56.444 9.181 44.284 1.00 46.28 186 ASN A N 1
ATOM 1496 C CA . ASN A 1 186 ? -56.719 9.998 43.089 1.00 46.28 186 ASN A CA 1
ATOM 1497 C C . ASN A 1 186 ? -58.186 10.121 42.635 1.00 46.28 186 ASN A C 1
ATOM 1499 O O . ASN A 1 186 ? -58.440 10.911 41.730 1.00 46.28 186 ASN A O 1
ATOM 1503 N N . THR A 1 187 ? -59.170 9.422 43.230 1.00 47.25 187 THR A N 1
ATOM 1504 C CA . THR A 1 187 ? -60.588 9.555 42.783 1.00 47.25 187 THR A CA 1
ATOM 1505 C C . THR A 1 187 ? -61.697 9.470 43.843 1.00 47.25 187 THR A C 1
ATOM 1507 O O . THR A 1 187 ? -62.839 9.781 43.522 1.00 47.25 187 THR A O 1
ATOM 1510 N N . GLY A 1 188 ? -61.425 9.146 45.110 1.00 46.69 188 GLY A N 1
ATOM 1511 C CA . GLY A 1 188 ? -62.408 9.351 46.189 1.00 46.69 188 GLY A CA 1
ATOM 1512 C C . GLY A 1 188 ? -63.703 8.512 46.157 1.00 46.69 188 GLY A C 1
ATOM 1513 O O . GLY A 1 188 ? -64.618 8.839 46.910 1.00 46.69 188 GLY A O 1
ATOM 1514 N N . GLU A 1 189 ? -63.806 7.427 45.379 1.00 37.47 189 GLU A N 1
ATOM 1515 C CA . GLU A 1 189 ? -64.960 6.508 45.434 1.00 37.47 189 GLU A CA 1
ATOM 1516 C C . GLU A 1 189 ? -64.615 5.135 46.035 1.00 37.47 189 GLU A C 1
ATOM 1518 O O . GLU A 1 189 ? -63.674 4.448 45.639 1.00 37.47 189 GLU A O 1
ATOM 1523 N N . VAL A 1 190 ? -65.425 4.723 47.016 1.00 45.53 190 VAL A N 1
ATOM 1524 C CA . VAL A 1 190 ? -65.337 3.438 47.721 1.00 45.53 190 VAL A CA 1
ATOM 1525 C C . VAL A 1 190 ? -66.010 2.360 46.878 1.00 45.53 190 VAL A C 1
ATOM 1527 O O . VAL A 1 190 ? -67.232 2.227 46.904 1.00 45.53 190 VAL A O 1
ATOM 1530 N N . VAL A 1 191 ? -65.239 1.535 46.170 1.00 46.34 191 VAL A N 1
ATOM 1531 C CA . VAL A 1 191 ? -65.825 0.397 45.449 1.00 46.34 191 VAL A CA 1
ATOM 1532 C C . VAL A 1 191 ? -65.909 -0.829 46.363 1.00 46.34 191 VAL A C 1
ATOM 1534 O O . VAL A 1 191 ? -65.088 -1.745 46.311 1.00 46.34 191 VAL A O 1
ATOM 1537 N N . SER A 1 192 ? -66.925 -0.860 47.229 1.00 48.56 192 SER A N 1
ATOM 1538 C CA . SER A 1 192 ? -67.301 -2.079 47.951 1.00 48.56 192 SER A CA 1
ATOM 1539 C C . SER A 1 192 ? -68.040 -3.030 47.006 1.00 48.56 192 SER A C 1
ATOM 1541 O O . SER A 1 192 ? -69.245 -2.896 46.791 1.00 48.56 192 SER A O 1
ATOM 1543 N N . HIS A 1 193 ? -67.345 -4.016 46.443 1.00 52.69 193 HIS A N 1
ATOM 1544 C CA . HIS A 1 193 ? -68.010 -5.090 45.707 1.00 52.69 193 HIS A CA 1
ATOM 1545 C C . HIS A 1 193 ? -68.618 -6.099 46.689 1.00 52.69 193 HIS A C 1
ATOM 1547 O O . HIS A 1 193 ? -67.940 -7.003 47.175 1.00 52.69 193 HIS A O 1
ATOM 1553 N N . SER A 1 194 ? -69.910 -5.948 46.984 1.00 58.44 194 SER A N 1
ATOM 1554 C CA . SER A 1 194 ? -70.703 -6.988 47.647 1.00 58.44 194 SER A CA 1
ATOM 1555 C C . SER A 1 194 ? -71.487 -7.775 46.598 1.00 58.44 194 SER A C 1
ATOM 1557 O O . SER A 1 194 ? -72.198 -7.180 45.789 1.00 58.44 194 SER A O 1
ATOM 1559 N N . VAL A 1 195 ? -71.364 -9.102 46.606 1.00 60.06 195 VAL A N 1
ATOM 1560 C CA . VAL A 1 195 ? -72.089 -9.999 45.693 1.00 60.06 195 VAL A CA 1
ATOM 1561 C C . VAL A 1 195 ? -72.987 -10.911 46.524 1.00 60.06 195 VAL A C 1
ATOM 1563 O O . VAL A 1 195 ? -72.530 -11.529 47.484 1.00 60.06 195 VAL A O 1
ATOM 1566 N N . SER A 1 196 ? -74.270 -10.995 46.164 1.00 71.25 196 SER A N 1
ATOM 1567 C CA . SER A 1 196 ? -75.226 -11.910 46.799 1.00 71.25 196 SER A CA 1
ATOM 1568 C C . SER A 1 196 ? -75.286 -13.226 46.027 1.00 71.25 196 SER A C 1
ATOM 1570 O O . SER A 1 196 ? -75.625 -13.242 44.847 1.00 71.25 196 SER A O 1
ATOM 1572 N N . LEU A 1 197 ? -74.969 -14.335 46.696 1.00 70.19 197 LEU A N 1
ATOM 1573 C CA . LEU A 1 197 ? -74.975 -15.682 46.121 1.00 70.19 197 LEU A CA 1
ATOM 1574 C C . LEU A 1 197 ? -76.093 -16.515 46.759 1.00 70.19 197 LEU A C 1
ATOM 1576 O O . LEU A 1 197 ? -76.210 -16.565 47.983 1.00 70.19 197 LEU A O 1
ATOM 1580 N N . LYS A 1 198 ? -76.894 -17.207 45.940 1.00 79.75 198 LYS A N 1
ATOM 1581 C CA . LYS A 1 198 ? -77.883 -18.189 46.411 1.00 79.75 198 LYS A CA 1
ATOM 1582 C C . LYS A 1 198 ? -77.268 -19.583 46.370 1.00 79.75 198 LYS A C 1
ATOM 1584 O O . LYS A 1 198 ? -76.899 -20.065 45.305 1.00 79.75 198 LYS A O 1
ATOM 1589 N N . ILE A 1 199 ? -77.187 -20.237 47.525 1.00 77.19 199 ILE A N 1
ATOM 1590 C CA . ILE A 1 199 ? -76.524 -21.536 47.681 1.00 77.19 199 ILE A CA 1
ATOM 1591 C C . ILE A 1 199 ? -77.561 -22.569 48.120 1.00 77.19 199 ILE A C 1
ATOM 1593 O O . ILE A 1 199 ? -78.273 -22.352 49.098 1.00 77.19 199 ILE A O 1
ATOM 1597 N N . THR A 1 200 ? -77.650 -23.688 47.396 1.00 81.75 200 THR A N 1
ATOM 1598 C CA . THR A 1 200 ? -78.505 -24.833 47.752 1.00 81.75 200 THR A CA 1
ATOM 1599 C C . THR A 1 200 ? -77.605 -26.011 48.095 1.00 81.75 200 THR A C 1
ATOM 1601 O O . THR A 1 200 ? -76.906 -26.520 47.223 1.00 81.75 200 THR A O 1
ATOM 1604 N N . ALA A 1 201 ? -77.582 -26.420 49.362 1.00 81.75 201 ALA A N 1
ATOM 1605 C CA . ALA A 1 201 ? -76.718 -27.491 49.850 1.00 81.75 201 ALA A CA 1
ATOM 1606 C C . ALA A 1 201 ? -77.312 -28.155 51.102 1.00 81.75 201 ALA A C 1
ATOM 1608 O O . ALA A 1 201 ? -78.208 -27.612 51.749 1.00 81.75 201 ALA A O 1
ATOM 1609 N N . THR A 1 202 ? -76.794 -29.330 51.463 1.00 83.81 202 THR A N 1
ATOM 1610 C CA . THR A 1 202 ? -77.175 -30.035 52.698 1.00 83.81 202 THR A CA 1
ATOM 1611 C C . THR A 1 202 ? -76.521 -29.405 53.938 1.00 83.81 202 THR A C 1
ATOM 1613 O O . THR A 1 202 ? -75.506 -28.711 53.840 1.00 83.81 202 THR A O 1
ATOM 1616 N N . ILE A 1 203 ? -77.062 -29.669 55.136 1.00 83.19 203 ILE A N 1
ATOM 1617 C CA . ILE A 1 203 ? -76.531 -29.126 56.405 1.00 83.19 203 ILE A CA 1
ATOM 1618 C C . ILE A 1 203 ? -75.026 -29.429 56.600 1.00 83.19 203 ILE A C 1
ATOM 1620 O O . ILE A 1 203 ? -74.292 -28.510 56.975 1.00 83.19 203 ILE A O 1
ATOM 1624 N N . PRO A 1 204 ? -74.515 -30.651 56.330 1.00 87.88 204 PRO A N 1
ATOM 1625 C CA . PRO A 1 204 ? -73.080 -30.927 56.438 1.00 87.88 204 PRO A CA 1
ATOM 1626 C C . PRO A 1 204 ? -72.228 -30.115 55.450 1.00 87.88 204 PRO A C 1
ATOM 1628 O O . PRO A 1 204 ? -71.181 -29.595 55.828 1.00 87.88 204 PRO A O 1
ATOM 1631 N N . GLN A 1 205 ? -72.695 -29.938 54.210 1.00 82.38 205 GLN A N 1
ATOM 1632 C CA . GLN A 1 205 ? -71.994 -29.153 53.185 1.00 82.38 205 GLN A CA 1
ATOM 1633 C C . GLN A 1 205 ? -71.952 -27.659 53.536 1.00 82.38 205 GLN A C 1
ATOM 1635 O O . GLN A 1 205 ? -70.920 -27.015 53.361 1.00 82.38 205 GLN A O 1
ATOM 1640 N N . MET A 1 206 ? -73.028 -27.120 54.118 1.00 87.38 206 MET A N 1
ATOM 1641 C CA . MET A 1 206 ? -73.049 -25.738 54.608 1.00 87.38 206 MET A CA 1
ATOM 1642 C C . MET A 1 206 ? -72.068 -25.503 55.765 1.00 87.38 206 MET A C 1
ATOM 1644 O O . MET A 1 206 ? -71.489 -24.422 55.852 1.00 87.38 206 MET A O 1
ATOM 1648 N N . LYS A 1 207 ? -71.830 -26.500 56.635 1.00 85.75 207 LYS A N 1
ATOM 1649 C CA . LYS A 1 207 ? -70.810 -26.398 57.697 1.00 85.75 207 LYS A CA 1
ATOM 1650 C C . LYS A 1 207 ? -69.393 -26.319 57.127 1.00 85.75 207 LYS A C 1
ATOM 1652 O O . LYS A 1 207 ? -68.604 -25.511 57.607 1.00 85.75 207 LYS A O 1
ATOM 1657 N N . LEU A 1 208 ? -69.089 -27.118 56.102 1.00 87.69 208 LEU A N 1
ATOM 1658 C CA . LEU A 1 208 ? -67.792 -27.078 55.417 1.00 87.69 208 LEU A CA 1
ATOM 1659 C C . LEU A 1 208 ? -67.579 -25.744 54.698 1.00 87.69 208 LEU A C 1
ATOM 1661 O O . LEU A 1 208 ? -66.509 -25.152 54.806 1.00 87.69 208 LEU A O 1
ATOM 1665 N N . LEU A 1 209 ? -68.616 -25.240 54.026 1.00 87.12 209 LEU A N 1
ATOM 1666 C CA . LEU A 1 209 ? -68.557 -23.948 53.351 1.00 87.12 209 LEU A CA 1
ATOM 1667 C C . LEU A 1 209 ? -68.339 -22.795 54.340 1.00 87.12 209 LEU A C 1
ATOM 1669 O O . LEU A 1 209 ? -67.508 -21.928 54.087 1.00 87.12 209 LEU A O 1
ATOM 1673 N N . ARG A 1 210 ? -69.033 -22.813 55.486 1.00 85.88 210 ARG A N 1
ATOM 1674 C CA . ARG A 1 210 ? -68.801 -21.859 56.579 1.00 85.88 210 ARG A CA 1
ATOM 1675 C C . ARG A 1 210 ? -67.349 -21.911 57.058 1.00 85.88 210 ARG A C 1
ATOM 1677 O O . ARG A 1 210 ? -66.708 -20.871 57.102 1.00 85.88 210 ARG A O 1
ATOM 1684 N N . ALA A 1 211 ? -66.822 -23.100 57.353 1.00 87.94 211 ALA A N 1
ATOM 1685 C CA . ALA A 1 211 ? -65.446 -23.249 57.829 1.00 87.94 211 ALA A CA 1
ATOM 1686 C C . ALA A 1 211 ? -64.419 -22.708 56.820 1.00 87.94 211 ALA A C 1
ATOM 1688 O O . ALA A 1 211 ? -63.456 -22.055 57.212 1.00 87.94 211 ALA A O 1
ATOM 1689 N N . PHE A 1 212 ? -64.660 -22.925 55.524 1.00 87.88 212 PHE A N 1
ATOM 1690 C CA . PHE A 1 212 ? -63.840 -22.366 54.453 1.00 87.88 212 PHE A CA 1
ATOM 1691 C C . PHE A 1 212 ? -63.931 -20.834 54.384 1.00 87.88 212 PHE A C 1
ATOM 1693 O O . PHE A 1 212 ? -62.918 -20.159 54.212 1.00 87.88 212 PHE A O 1
ATOM 1700 N N . MET A 1 213 ? -65.129 -20.262 54.517 1.00 85.81 213 MET A N 1
ATOM 1701 C CA . MET A 1 213 ? -65.296 -18.806 54.532 1.00 85.81 213 MET A CA 1
ATOM 1702 C C . MET A 1 213 ? -64.611 -18.179 55.752 1.00 85.81 213 MET A C 1
ATOM 1704 O O . MET A 1 213 ? -63.900 -17.188 55.600 1.00 85.81 213 MET A O 1
ATOM 1708 N N . ASP A 1 214 ? -64.745 -18.798 56.927 1.00 85.81 214 ASP A N 1
ATOM 1709 C CA . ASP A 1 214 ? -64.106 -18.347 58.164 1.00 85.81 214 ASP A CA 1
ATOM 1710 C C . ASP A 1 214 ? -62.567 -18.421 58.058 1.00 85.81 214 ASP A C 1
ATOM 1712 O O . ASP A 1 214 ? -61.878 -17.465 58.421 1.00 85.81 214 ASP A O 1
ATOM 1716 N N . SER A 1 215 ? -62.009 -19.505 57.494 1.00 86.31 215 SER A N 1
ATOM 1717 C CA . SER A 1 215 ? -60.552 -19.669 57.335 1.00 86.31 215 SER A CA 1
ATOM 1718 C C . SER A 1 215 ? -59.935 -18.681 56.348 1.00 86.31 215 SER A C 1
ATOM 1720 O O . SER A 1 215 ? -58.774 -18.310 56.491 1.00 86.31 215 SER A O 1
ATOM 1722 N N . ASN A 1 216 ? -60.709 -18.256 55.350 1.00 81.06 216 ASN A N 1
ATOM 1723 C CA . ASN A 1 216 ? -60.281 -17.289 54.341 1.00 81.06 216 ASN A CA 1
ATOM 1724 C C . ASN A 1 216 ? -60.711 -15.852 54.680 1.00 81.06 216 ASN A C 1
ATOM 1726 O O . ASN A 1 216 ? -60.598 -14.966 53.837 1.00 81.06 216 ASN A O 1
ATOM 1730 N N . GLN A 1 217 ? -61.214 -15.613 55.899 1.00 82.75 217 GLN A N 1
ATOM 1731 C CA . GLN A 1 217 ? -61.668 -14.301 56.376 1.00 82.75 217 GLN A CA 1
ATOM 1732 C C . GLN A 1 217 ? -62.734 -13.643 55.475 1.00 82.75 217 GLN A C 1
ATOM 1734 O O . GLN A 1 217 ? -62.858 -12.417 55.416 1.00 82.75 217 GLN A O 1
ATOM 1739 N N . ILE A 1 218 ? -63.540 -14.456 54.789 1.00 80.19 218 ILE A N 1
ATOM 1740 C CA . ILE A 1 218 ? -64.633 -14.000 53.931 1.00 80.19 218 ILE A CA 1
ATOM 1741 C C . ILE A 1 218 ? -65.829 -13.665 54.822 1.00 80.19 218 ILE A C 1
ATOM 1743 O O . ILE A 1 218 ? -66.395 -14.539 55.478 1.00 80.19 218 ILE A O 1
ATOM 1747 N N . ARG A 1 219 ? -66.257 -12.398 54.835 1.00 78.56 219 ARG A N 1
ATOM 1748 C CA . ARG A 1 219 ? -67.464 -11.986 55.566 1.00 78.56 219 ARG A CA 1
ATOM 1749 C C . ARG A 1 219 ? -68.708 -12.418 54.798 1.00 78.56 219 ARG A C 1
ATOM 1751 O O . ARG A 1 219 ? -68.916 -11.998 53.663 1.00 78.56 219 ARG A O 1
ATOM 1758 N N . TYR A 1 220 ? -69.559 -13.208 55.439 1.00 81.69 220 TYR A N 1
ATOM 1759 C CA . TYR A 1 220 ? -70.858 -13.608 54.909 1.00 81.69 220 TYR A CA 1
ATOM 1760 C C . TYR A 1 220 ? -71.960 -13.275 55.911 1.00 81.69 220 TYR A C 1
ATOM 1762 O O . TYR A 1 220 ? -71.751 -13.237 57.123 1.00 81.69 220 TYR A O 1
ATOM 1770 N N . GLN A 1 221 ? -73.161 -13.061 55.392 1.00 80.00 221 GLN A N 1
ATOM 1771 C CA . GLN A 1 221 ? -74.371 -12.889 56.181 1.00 80.00 221 GLN A CA 1
ATOM 1772 C C . GLN A 1 221 ? -75.493 -13.684 55.525 1.00 80.00 221 GLN A C 1
ATOM 1774 O O . GLN A 1 221 ? -75.584 -13.745 54.297 1.00 80.00 221 GLN A O 1
ATOM 1779 N N . ARG A 1 222 ? -76.347 -14.320 56.331 1.00 76.25 222 ARG A N 1
ATOM 1780 C CA . ARG A 1 222 ? -77.553 -14.963 55.807 1.00 76.25 222 ARG A CA 1
ATOM 1781 C C . ARG A 1 222 ? -78.536 -13.861 55.424 1.00 76.25 222 ARG A C 1
ATOM 1783 O O . ARG A 1 222 ? -79.040 -13.160 56.296 1.00 76.25 222 ARG A O 1
ATOM 1790 N N . VAL A 1 223 ? -78.801 -13.715 54.131 1.00 68.38 223 VAL A N 1
ATOM 1791 C CA . VAL A 1 223 ? -79.811 -12.782 53.622 1.00 68.38 223 VAL A CA 1
ATOM 1792 C C . VAL A 1 223 ? -81.142 -13.533 53.527 1.00 68.38 223 VAL A C 1
ATOM 1794 O O . VAL A 1 223 ? -81.303 -14.386 52.659 1.00 68.38 223 VAL A O 1
ATOM 1797 N N . GLY A 1 224 ? -82.075 -13.235 54.437 1.00 64.19 224 GLY A N 1
ATOM 1798 C CA . GLY A 1 224 ? -83.454 -13.747 54.422 1.00 64.19 224 GLY A CA 1
ATOM 1799 C C . GLY A 1 224 ? -83.737 -14.938 55.352 1.00 64.19 224 GLY A C 1
ATOM 1800 O O . GLY A 1 224 ? -82.926 -15.865 55.485 1.00 64.19 224 GLY A O 1
ATOM 1801 N N . ALA A 1 225 ? -84.902 -14.864 56.008 1.00 47.56 225 ALA A N 1
ATOM 1802 C CA . ALA A 1 225 ? -85.526 -15.927 56.798 1.00 47.56 225 ALA A CA 1
ATOM 1803 C C . ALA A 1 225 ? -86.092 -17.008 55.874 1.00 47.56 225 ALA A C 1
ATOM 1805 O O . ALA A 1 225 ? -86.819 -16.635 54.927 1.00 47.56 225 ALA A O 1
#

Secondary structure (DSSP, 8-state):
-HHHHHHHHHHHHHHHHHHHHHHHHHHHHHHHHHHHHHHHHHHHHHHHHHHHHHHHHHHHHHHHHHHHHHHT--GGGS---GGGGSTT--HHHHHHHHHHHHHHHHHHHHHHHHHHHHHHHHHHHTT--SHHHHHHHHTT--HHHHHHHHHHHHHHHHHHHHHHHHHHHHHHHT----TT----TTT---------------HHHHHHHHHHHHHTT--------

Radius of gyration: 51.76 Å; chains: 1; bounding box: 107×49×145 Å